Protein 3TXY (pdb70)

Foldseek 3Di:
DFFADDLQEEEEEEAQAPQFQCDDWDDDGSVQLLQLSLVLVVLCVVSVHAYEYEWEACPDPQPLADPDDDPDDDDRGDNPPRNGHHDVSNVDDPPHHYWYDHFQERPVPICPVVVSVVSVHQEYEYAYPALVTHRVNNLVVCLVVRHAYEYALSNHIYDDVVVSCCCQPPPNVVRHHYYHSVSHSVSNVD

CATH classification: 3.40.50.850

Secondary structure (DSSP, 8-state):
-PPP--SSEEEEEE--BHHHHTS--BSS-HHHHHHHHHHHHHHHHHTT--EEEEEE--TTTSTTS-----SSPPPPP---HHHHSBPGGG---TTSEEEEESSSSSSTTSSHHHHHHHTT--EEEEEEE-IIIIIHHHHHHHHHTT-EEEEEEEEEEBS-HHHHHHIIIIIHHHHSEEE-HHHHHHHHH-

Radius of gyration: 15.49 Å; Cα contacts (8 Å, |Δi|>4): 388; chains: 1; bounding box: 48×33×36 Å

InterPro domains:
  IPR000868 Isochorismatase-like domain [PF00857] (11-184)
  IPR036380 Isochorismatase-like superfamily [G3DSA:3.40.50.850] (1-195)
  IPR036380 Isochorismatase-like superfamily [SSF52499] (8-190)
  IPR050272 Isochorismatase-like hydrolase [PTHR43540] (9-190)

Nearest PDB structures (foldseek):
  3txy-assembly1_A-2  TM=1.005E+00  e=8.118E-41  Burkholderia thailandensis E264
  1j2r-assembly1_A  TM=9.674E-01  e=6.771E-21  Escherichia coli
  4l07-assembly1_A  TM=8.262E-01  e=1.621E-13  Pseudomonas putida S16
  6azn-assembly1_B  TM=8.254E-01  e=3.874E-14  Rhizobium johnstonii 3841
  4l08-assembly3_F  TM=8.440E-01  e=3.875E-13  Pseudomonas putida S16

Solvent-accessible surface area: 9342 Å² total; per-residue (Å²): 131,89,8,109,30,66,114,56,1,0,0,0,1,0,9,0,0,39,15,22,24,116,93,122,22,53,76,29,57,3,47,74,0,4,48,57,0,21,99,4,0,95,22,0,53,82,97,195,28,26,4,0,0,0,26,6,10,40,69,117,96,12,84,70,21,115,101,100,192,60,150,118,110,89,101,114,50,67,70,75,96,106,49,11,36,39,9,122,80,2,43,47,80,142,173,20,10,69,0,52,3,49,34,153,8,0,17,85,67,34,56,0,34,62,37,0,163,194,120,42,11,59,1,0,0,0,0,0,8,22,0,28,50,2,0,17,34,0,0,113,62,0,114,142,63,137,19,71,2,0,0,0,24,43,0,0,0,2,154,36,83,118,10,9,75,109,0,27,74,85,32,0,70,152,16,25,58,51,5,53,5,75,34,0,37,43,8,22,78,127

B-factor: mean 15.94, std 6.42, range [6.7, 42.41]

Structure (mmCIF, N/CA/C/O backbone):
data_3TXY
#
_entry.id   3TXY
#
_cell.length_a   61.790
_cell.length_b   61.790
_cell.length_c   181.770
_cell.angle_alpha   90.000
_cell.angle_beta   90.000
_cell.angle_gamma   120.000
#
_symmetry.space_group_name_H-M   'P 62 2 2'
#
loop_
_entity.id
_entity.type
_entity.pdbx_description
1 polymer 'Isochorismatase family protein family'
2 non-polymer 1,2-ETHANEDIOL
3 water water
#
loop_
_atom_site.group_PDB
_atom_site.id
_atom_site.type_symbol
_atom_site.label_atom_id
_atom_site.label_alt_id
_atom_site.label_comp_id
_atom_site.label_asym_id
_atom_site.label_entity_id
_atom_site.label_seq_id
_atom_site.pdbx_PDB_ins_code
_atom_site.Cartn_x
_atom_site.Cartn_y
_atom_site.Cartn_z
_atom_site.occupancy
_atom_site.B_iso_or_equiv
_atom_site.auth_seq_id
_atom_site.auth_comp_id
_atom_site.auth_asym_id
_atom_site.auth_atom_id
_atom_site.pdbx_PDB_model_num
ATOM 1 N N . SER A 1 6 ? 53.342 3.753 26.566 1.00 37.47 2 SER A N 1
ATOM 2 C CA . SER A 1 6 ? 54.271 3.216 25.532 1.00 35.51 2 SER A CA 1
ATOM 3 C C . SER A 1 6 ? 53.887 3.817 24.181 1.00 33.27 2 SER A C 1
ATOM 4 O O 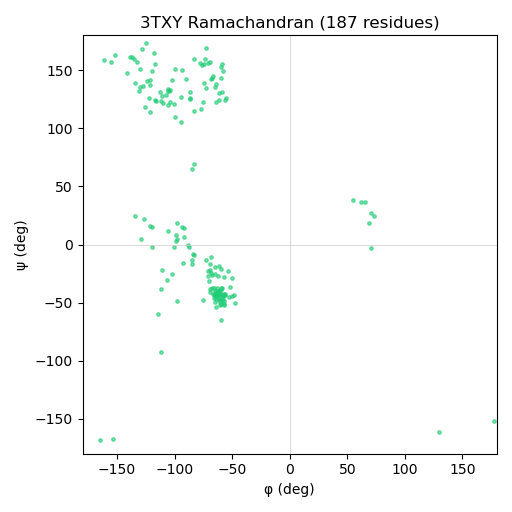. SER A 1 6 ? 52.692 3.945 23.860 1.00 36.60 2 SER A O 1
ATOM 6 N N . ILE A 1 7 ? 54.886 4.204 23.387 1.00 36.02 3 ILE A N 1
ATOM 7 C CA . ILE A 1 7 ? 54.583 4.909 22.141 1.00 31.32 3 ILE A CA 1
ATOM 8 C C . ILE A 1 7 ? 54.038 3.904 21.117 1.00 27.47 3 ILE A C 1
ATOM 9 O O . ILE A 1 7 ? 54.487 2.761 21.039 1.00 25.87 3 ILE A O 1
ATOM 14 N N . PRO A 1 8 ? 53.016 4.319 20.365 1.00 23.78 4 PRO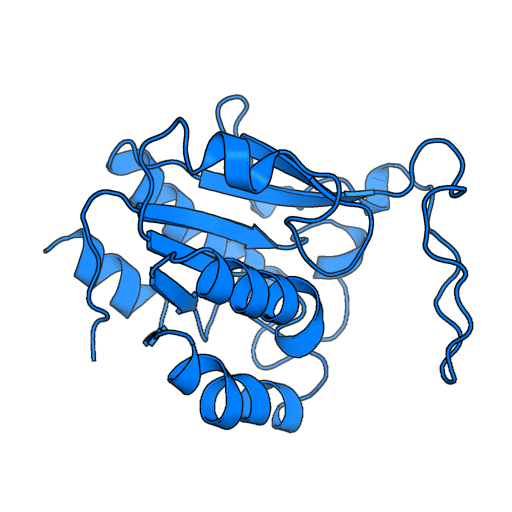 A N 1
ATOM 15 C CA . PRO A 1 8 ? 52.422 3.428 19.379 1.00 21.80 4 PRO A CA 1
ATOM 16 C C . PRO A 1 8 ? 53.363 3.175 18.217 1.00 20.59 4 PRO A C 1
ATOM 17 O O . PRO A 1 8 ? 54.271 3.972 17.958 1.00 20.62 4 PRO A O 1
ATOM 21 N N . THR A 1 9 ? 53.154 2.063 17.532 1.00 19.12 5 THR A N 1
ATOM 22 C CA . THR A 1 9 ? 53.869 1.782 16.307 1.00 19.31 5 THR A CA 1
ATOM 23 C C . THR A 1 9 ? 53.120 2.412 15.144 1.00 18.17 5 THR A C 1
ATOM 24 O O . THR A 1 9 ? 51.915 2.149 14.965 1.00 16.89 5 THR A O 1
ATOM 28 N N . LEU A 1 10 ? 53.829 3.235 14.364 1.00 17.82 6 LEU A N 1
ATOM 29 C CA . LEU A 1 10 ? 53.233 3.909 13.219 1.00 17.1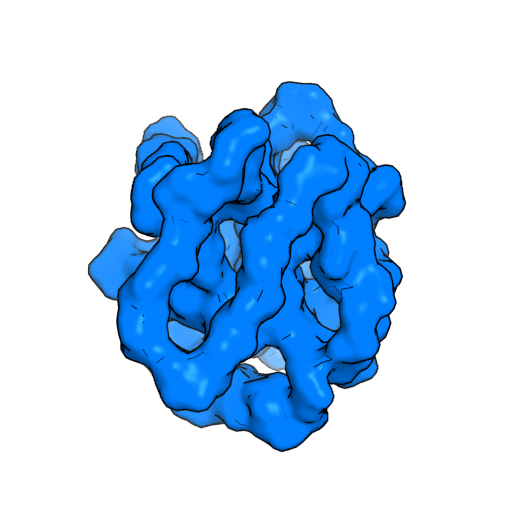3 6 LEU A CA 1
ATOM 30 C C . LEU A 1 10 ? 54.084 3.753 11.973 1.00 16.91 6 LEU A C 1
ATOM 31 O O . LEU A 1 10 ? 55.293 4.029 12.005 1.00 16.98 6 LEU A O 1
ATOM 36 N N . ASN A 1 11 ? 53.447 3.374 10.864 1.00 15.91 7 ASN A N 1
ATOM 37 C CA . ASN A 1 11 ? 54.072 3.488 9.544 1.00 16.28 7 ASN A CA 1
ATOM 38 C C . ASN A 1 11 ? 54.168 4.957 9.124 1.00 16.07 7 ASN A C 1
ATOM 39 O O . ASN A 1 11 ? 53.390 5.781 9.617 1.00 16.09 7 ASN A O 1
ATOM 44 N N . PRO A 1 12 ? 55.115 5.303 8.219 1.00 16.30 8 PRO A N 1
ATOM 45 C CA . PRO A 1 12 ? 55.229 6.694 7.751 1.00 16.22 8 PRO A CA 1
ATOM 46 C C . PRO A 1 12 ? 53.993 7.220 7.022 1.00 15.35 8 PRO A C 1
ATOM 47 O O . PRO A 1 12 ? 53.760 8.427 6.968 1.00 15.32 8 PRO A O 1
ATOM 51 N N . THR A 1 13 ? 53.263 6.288 6.423 1.00 14.93 9 THR A N 1
ATOM 52 C CA . THR A 1 13 ? 52.065 6.538 5.635 1.00 14.21 9 THR A CA 1
ATOM 53 C C . THR A 1 13 ? 50.860 6.674 6.567 1.00 13.32 9 THR A C 1
ATOM 54 O O . THR A 1 13 ? 49.983 5.798 6.622 1.00 12.55 9 THR A O 1
ATOM 58 N N . VAL A 1 14 ? 50.853 7.770 7.320 1.00 12.79 10 VAL A N 1
ATOM 59 C CA . VAL A 1 14 ? 49.873 8.001 8.369 1.00 12.39 10 VAL A CA 1
ATOM 60 C C . VAL A 1 14 ? 49.128 9.326 8.168 1.00 11.91 10 VAL A C 1
ATOM 61 O O . VAL A 1 14 ? 49.716 10.315 7.772 1.00 12.49 10 VAL A O 1
ATOM 65 N N . ALA A 1 15 ? 47.830 9.301 8.452 1.00 11.47 11 ALA A N 1
ATOM 66 C CA . ALA A 1 15 ? 46.954 10.463 8.439 1.00 11.20 11 ALA A CA 1
ATOM 67 C C . ALA A 1 15 ? 46.314 10.718 9.804 1.00 10.93 11 ALA A C 1
ATOM 68 O O . ALA A 1 15 ? 46.070 9.785 10.586 1.00 10.80 11 ALA A O 1
ATOM 70 N N . LEU A 1 16 ? 46.061 11.999 10.076 1.00 10.80 12 LEU A N 1
ATOM 71 C CA . LEU A 1 16 ? 45.293 12.453 11.240 1.00 10.61 12 LEU A CA 1
ATOM 72 C C . LEU A 1 16 ? 43.841 12.616 10.793 1.00 10.12 12 LEU A C 1
ATOM 73 O O . LEU A 1 16 ? 43.574 13.286 9.805 1.00 10.30 12 LEU A O 1
ATOM 78 N N . VAL A 1 17 ? 42.913 11.980 11.508 1.00 9.63 13 VAL A N 1
ATOM 79 C CA . VAL A 1 17 ? 41.485 12.057 11.197 1.00 9.25 13 VAL A CA 1
ATOM 80 C C . VAL A 1 17 ? 40.754 12.515 12.459 1.00 9.07 13 VAL A C 1
ATOM 81 O O . VAL A 1 17 ? 40.810 11.840 13.482 1.00 8.84 13 VAL A O 1
ATOM 85 N N . ALA A 1 18 ? 40.102 13.671 12.383 1.00 9.13 14 ALA A N 1
ATOM 86 C CA . ALA A 1 18 ? 39.501 14.324 13.544 1.00 9.22 14 ALA A CA 1
ATOM 87 C C . ALA A 1 18 ? 37.995 14.385 13.366 1.00 9.22 14 ALA A C 1
ATOM 88 O O . ALA A 1 18 ? 37.512 14.936 12.365 1.00 9.49 14 ALA A O 1
ATOM 90 N N . ILE A 1 19 ? 37.247 13.833 14.325 1.00 9.38 15 ILE A N 1
ATOM 91 C CA . ILE A 1 19 ? 35.795 13.653 14.163 1.00 9.28 15 ILE A CA 1
ATOM 92 C C . ILE A 1 19 ? 34.971 14.718 14.876 1.00 9.51 15 ILE A C 1
ATOM 93 O O . ILE A 1 19 ? 35.059 14.856 16.090 1.00 9.49 15 ILE A O 1
ATOM 98 N N . ASP A 1 20 ? 34.159 15.444 14.096 1.00 9.87 16 ASP A N 1
ATOM 99 C CA . ASP A 1 20 ? 33.036 16.278 14.570 1.00 10.20 16 ASP A CA 1
ATOM 100 C C . ASP A 1 20 ? 33.468 17.424 15.498 1.00 10.56 16 ASP A C 1
ATOM 101 O O . ASP A 1 20 ? 32.736 17.798 16.412 1.00 11.00 16 ASP A O 1
ATOM 106 N N . LEU A 1 21 ? 34.623 18.013 15.220 1.00 10.56 17 LEU A N 1
ATOM 107 C CA . LEU A 1 21 ? 35.082 19.165 16.003 1.00 11.05 17 LEU A CA 1
ATOM 108 C C . LEU A 1 21 ? 34.465 20.443 15.424 1.00 11.28 17 LEU A C 1
ATOM 109 O O . LEU A 1 21 ? 35.148 21.351 14.904 1.00 11.58 17 LEU A O 1
ATOM 114 N N . GLN A 1 22 ? 33.140 20.468 15.544 1.00 11.40 18 GLN A N 1
ATOM 115 C CA . GLN A 1 22 ? 32.279 21.499 15.006 1.00 11.89 18 GLN A CA 1
ATOM 116 C C . GLN A 1 22 ? 31.550 22.228 16.132 1.00 12.61 18 GLN A C 1
ATOM 117 O O . GLN A 1 22 ? 31.349 21.677 17.227 1.00 12.59 18 GLN A O 1
ATOM 123 N N . ASN A 1 23 ? 31.149 23.469 15.863 1.00 13.80 19 ASN A N 1
ATOM 124 C CA . ASN A 1 23 ? 30.588 24.332 16.894 1.00 14.62 19 ASN A CA 1
ATOM 125 C C . ASN A 1 23 ? 29.492 23.664 17.734 1.00 15.14 19 ASN A C 1
ATOM 126 O O . ASN A 1 23 ? 29.458 23.799 18.961 1.00 16.15 19 ASN A O 1
ATOM 131 N N . GLY A 1 24 ? 28.591 22.940 17.078 1.00 15.07 20 GLY A N 1
ATOM 132 C CA . GLY A 1 24 ? 27.451 22.356 17.768 1.00 15.17 20 GLY A CA 1
ATOM 133 C C . GLY A 1 24 ? 27.767 21.161 18.663 1.00 14.75 20 GLY A C 1
ATOM 134 O O . GLY A 1 24 ? 26.935 20.738 19.450 1.00 15.36 20 GLY A O 1
ATOM 135 N N . ILE A 1 25 ? 28.958 20.600 18.517 1.00 14.46 21 ILE A N 1
ATOM 136 C CA . ILE A 1 25 ? 29.347 19.402 19.249 1.00 14.37 21 ILE A CA 1
ATOM 137 C C . ILE A 1 25 ? 30.446 19.716 20.277 1.00 14.48 21 ILE A C 1
ATOM 138 O O . ILE A 1 25 ? 30.406 19.202 21.393 1.00 14.45 21 ILE A O 1
ATOM 143 N N . VAL A 1 26 ? 31.385 20.593 19.939 1.00 14.90 22 VAL A N 1
ATOM 144 C CA . VAL A 1 26 ? 32.441 20.930 20.902 1.00 15.43 22 VAL A CA 1
ATOM 145 C C . VAL A 1 26 ? 31.910 21.638 22.161 1.00 16.32 22 VAL A C 1
ATOM 146 O O . VAL A 1 26 ? 32.595 21.663 23.180 1.00 17.10 22 VAL A O 1
ATOM 150 N N . VAL A 1 27 ? 30.710 22.218 22.102 1.00 16.87 23 VAL A N 1
ATOM 151 C CA . VAL A 1 27 ? 30.146 22.940 23.258 1.00 17.24 23 VAL A CA 1
ATOM 152 C C . VAL A 1 27 ? 29.376 22.019 24.210 1.00 16.73 23 VAL A C 1
ATOM 153 O O . VAL A 1 27 ? 28.901 22.456 25.266 1.00 16.56 23 VAL A O 1
ATOM 157 N N . LEU A 1 28 ? 29.278 20.743 23.848 1.00 15.20 24 LEU A N 1
ATOM 158 C CA . LEU A 1 28 ? 28.533 19.777 24.634 1.00 14.98 24 LEU A CA 1
ATOM 159 C C . LEU A 1 28 ? 29.323 19.365 25.890 1.00 14.86 24 LEU A C 1
ATOM 160 O O . LEU A 1 28 ? 30.559 19.436 25.911 1.00 14.86 24 LEU A O 1
ATOM 165 N N . PRO A 1 29 ? 28.614 18.918 26.942 1.00 14.82 25 PRO A N 1
ATOM 166 C CA . PRO A 1 29 ? 29.335 18.469 28.129 1.00 14.82 25 PRO A CA 1
ATOM 167 C C . PRO A 1 29 ? 30.015 17.138 27.854 1.00 14.06 25 PRO A C 1
ATOM 168 O O . PRO A 1 29 ? 29.421 16.274 27.217 1.00 13.43 25 PRO A O 1
ATOM 172 N N . MET A 1 30 ? 31.284 17.009 28.252 1.00 13.77 26 MET A N 1
ATOM 173 C CA . MET A 1 30 ? 32.029 15.787 27.961 1.00 13.11 26 MET A CA 1
ATOM 174 C C . MET A 1 30 ? 33.248 15.607 28.841 1.00 13.12 26 MET A C 1
ATOM 175 O O . MET A 1 30 ? 33.776 16.572 29.429 1.00 14.04 26 MET A O 1
ATOM 180 N N . VAL A 1 31 ? 33.695 14.361 28.944 1.00 12.64 27 VAL A N 1
ATOM 181 C CA . VAL A 1 31 ? 34.807 14.014 29.803 1.00 12.82 27 VAL A CA 1
ATOM 182 C C . VAL A 1 31 ? 35.692 13.005 29.069 1.00 12.50 27 VAL A C 1
ATOM 183 O O . VAL A 1 31 ? 35.226 12.341 28.133 1.00 12.29 27 VAL A O 1
ATOM 187 N N . PRO A 1 32 ? 36.954 12.843 29.512 1.00 12.86 28 PRO A N 1
ATOM 188 C CA . PRO A 1 32 ? 37.660 13.419 30.655 1.00 13.55 28 PRO A CA 1
ATOM 189 C C . PRO A 1 32 ? 38.344 14.761 30.364 1.00 13.81 28 PRO A C 1
ATOM 190 O O . PRO A 1 32 ? 38.988 15.332 31.246 1.00 14.54 28 PRO A O 1
ATOM 194 N N . GLN A 1 33 ? 38.225 15.244 29.137 1.00 13.41 29 GLN A N 1
ATOM 195 C CA . GLN A 1 33 ? 38.621 16.598 28.825 1.00 13.86 29 GLN A CA 1
ATOM 196 C C . GLN A 1 33 ? 37.536 17.292 28.003 1.00 13.90 29 GLN A C 1
ATOM 197 O O . GLN A 1 33 ? 36.723 16.635 27.348 1.00 13.20 29 GLN A O 1
ATOM 203 N N . SER A 1 34 ? 37.537 18.624 28.042 1.00 14.39 30 SER A N 1
ATOM 204 C CA . SER A 1 34 ? 36.458 19.401 27.439 1.00 14.61 30 SER A CA 1
ATOM 205 C C . SER A 1 34 ? 36.557 19.369 25.911 1.00 14.19 30 SER A C 1
ATOM 206 O O . SER A 1 34 ? 37.559 18.902 25.352 1.00 13.68 30 SER A O 1
ATOM 209 N N . GLY A 1 35 ? 35.502 19.851 25.250 1.00 14.14 31 GLY A N 1
ATOM 210 C CA . GLY A 1 35 ? 35.530 20.004 23.803 1.00 14.06 31 GLY A CA 1
ATOM 211 C C . GLY A 1 35 ? 36.696 20.884 23.363 1.00 14.38 31 GLY A C 1
ATOM 212 O O . GLY A 1 35 ? 37.403 20.576 22.389 1.00 13.74 31 GLY A O 1
ATOM 213 N N . GLY A 1 36 ? 36.890 21.977 24.094 1.00 15.19 32 GLY A N 1
ATOM 214 C CA . GLY A 1 36 ? 38.000 22.910 23.853 1.00 15.65 32 GLY A CA 1
ATOM 215 C C . GLY A 1 36 ? 39.365 22.249 23.925 1.00 16.06 32 GLY A C 1
ATOM 216 O O . GLY A 1 36 ? 40.231 22.498 23.085 1.00 16.20 32 GLY A O 1
ATOM 217 N N . ASP A 1 37 ? 39.561 21.383 24.912 1.00 16.13 33 ASP A N 1
ATOM 218 C CA . ASP A 1 37 ? 40.822 20.645 25.031 1.00 16.38 33 ASP A CA 1
ATOM 219 C C . ASP A 1 37 ? 41.005 19.662 23.889 1.00 15.07 33 ASP A C 1
ATOM 220 O O . ASP A 1 37 ? 42.127 19.464 23.413 1.00 14.97 33 ASP A O 1
ATOM 225 N N . VAL A 1 38 ? 39.917 19.027 23.456 1.00 13.97 34 VAL A N 1
ATOM 226 C CA . VAL A 1 38 ? 40.006 18.093 22.335 1.00 13.27 34 VAL A CA 1
ATOM 227 C C . VAL A 1 38 ? 40.398 18.852 21.075 1.00 13.15 34 VAL A C 1
ATOM 228 O O . VAL A 1 38 ? 41.246 18.406 20.314 1.00 13.14 34 VAL A O 1
ATOM 232 N N . VAL A 1 39 ? 39.781 20.011 20.873 1.00 13.14 35 VAL A N 1
ATOM 233 C CA . VAL A 1 39 ? 40.127 20.895 19.760 1.00 13.34 35 VAL A CA 1
ATOM 234 C C . VAL A 1 39 ? 41.599 21.305 19.833 1.00 13.58 35 VAL A C 1
ATOM 235 O O . VAL A 1 39 ? 42.325 21.193 18.852 1.00 13.14 35 VAL A O 1
ATOM 239 N N . ALA A 1 40 ? 42.051 21.737 21.007 1.00 14.28 36 ALA A N 1
ATOM 240 C CA . ALA A 1 40 ? 43.439 22.221 21.158 1.00 14.95 36 ALA A CA 1
ATOM 241 C C . ALA A 1 40 ? 44.444 21.120 20.866 1.00 15.20 36 ALA A C 1
ATOM 242 O O . ALA A 1 40 ? 45.423 21.321 20.151 1.00 15.26 36 ALA A O 1
ATOM 244 N N . LYS A 1 41 ? 44.189 19.944 21.432 1.00 15.35 37 LYS A N 1
ATOM 245 C CA . LYS A 1 41 ? 45.093 18.806 21.265 1.00 15.78 37 LYS A CA 1
ATOM 246 C C . LYS A 1 41 ? 45.180 18.400 19.812 1.00 14.97 37 LYS A C 1
ATOM 247 O O . LYS A 1 41 ? 46.251 18.050 19.297 1.00 14.78 37 LYS A O 1
ATOM 253 N N . THR A 1 42 ? 44.031 18.430 19.144 1.00 14.05 38 THR A N 1
ATOM 254 C CA . THR A 1 42 ? 43.950 18.038 17.744 1.00 13.57 38 THR A CA 1
ATOM 255 C C . THR A 1 42 ? 44.744 19.017 16.869 1.00 13.83 38 THR A C 1
ATOM 256 O O . THR A 1 42 ? 45.484 18.597 15.976 1.00 13.54 38 THR A O 1
ATOM 260 N N . ALA A 1 43 ? 44.600 20.310 17.140 1.00 14.11 39 ALA A N 1
ATOM 261 C CA . ALA A 1 43 ? 45.363 21.320 16.414 1.00 14.64 39 ALA A CA 1
ATOM 262 C C . ALA A 1 43 ? 46.877 21.102 16.569 1.00 15.14 39 ALA A C 1
ATOM 263 O O . ALA A 1 43 ? 47.614 21.169 15.589 1.00 15.20 39 ALA A O 1
ATOM 265 N N . GLU A 1 44 ? 47.321 20.802 17.785 1.00 15.42 40 GLU A N 1
ATOM 266 C CA . GLU A 1 44 ? 48.738 20.540 18.056 1.00 16.39 40 GLU A CA 1
ATOM 267 C C . GLU A 1 44 ? 49.233 19.361 17.252 1.00 15.63 40 GLU A C 1
ATOM 268 O O . GLU A 1 44 ? 50.311 19.398 16.668 1.00 15.46 40 GLU A O 1
ATOM 274 N N . LEU A 1 45 ? 48.458 18.285 17.240 1.00 14.91 41 LEU A N 1
ATOM 275 C CA . LEU A 1 45 ? 48.826 17.144 16.413 1.00 14.72 41 LEU A CA 1
ATOM 276 C C . LEU A 1 45 ? 48.832 17.484 14.913 1.00 14.42 41 LEU A C 1
ATOM 277 O O . LEU A 1 45 ? 49.715 17.050 14.173 1.00 14.79 41 LEU A O 1
ATOM 282 N N . ALA A 1 46 ? 47.826 18.235 14.476 1.00 14.10 42 ALA A N 1
ATOM 283 C CA . ALA A 1 46 ? 47.698 18.661 13.086 1.00 14.02 42 ALA A CA 1
ATOM 284 C C . ALA A 1 46 ? 48.963 19.401 12.662 1.00 14.38 42 ALA A C 1
ATOM 285 O O . ALA A 1 46 ? 49.497 19.181 11.573 1.00 14.38 42 ALA A O 1
ATOM 287 N N . ASN A 1 47 ? 49.466 20.254 13.540 1.00 14.84 43 ASN A N 1
ATOM 288 C CA . ASN A 1 47 ? 50.724 20.972 13.242 1.00 15.48 43 ASN A CA 1
ATOM 289 C C . ASN A 1 47 ? 51.886 19.994 13.007 1.00 15.69 43 ASN A C 1
ATOM 290 O O . ASN A 1 47 ? 52.656 20.149 12.064 1.00 16.14 43 ASN A O 1
ATOM 295 N N . ALA A 1 48 ? 51.961 18.965 13.848 1.00 15.35 44 ALA A N 1
ATOM 296 C CA . ALA A 1 48 ? 52.994 17.930 13.726 1.00 15.71 44 ALA A CA 1
ATOM 297 C C . ALA A 1 48 ? 52.862 17.124 12.424 1.00 15.59 44 ALA A C 1
ATOM 298 O O . ALA A 1 48 ? 53.875 16.808 11.777 1.00 15.81 44 ALA A O 1
ATOM 300 N N . PHE A 1 49 ? 51.623 16.809 12.037 1.00 15.12 45 PHE A N 1
ATOM 301 C CA . PHE A 1 49 ? 51.351 16.158 10.756 1.00 15.22 45 PHE A CA 1
ATOM 302 C C . PHE A 1 49 ? 51.705 17.031 9.548 1.00 15.81 45 PHE A C 1
ATOM 303 O O . PHE A 1 49 ? 52.447 16.589 8.661 1.00 16.29 45 PHE A O 1
ATOM 311 N N . ARG A 1 50 ? 51.240 18.277 9.542 1.00 15.76 46 ARG A N 1
ATOM 312 C CA . ARG A 1 50 ? 51.483 19.169 8.406 1.00 16.44 46 ARG A CA 1
ATOM 313 C C . ARG A 1 50 ? 52.974 19.425 8.198 1.00 17.45 46 ARG A C 1
ATOM 314 O O . ARG A 1 50 ? 53.456 19.425 7.051 1.00 17.88 46 ARG A O 1
ATOM 322 N N . ALA A 1 51 ? 53.693 19.605 9.308 1.00 18.23 47 ALA A N 1
ATOM 323 C CA . ALA A 1 51 ? 55.165 19.704 9.318 1.00 19.23 47 ALA A CA 1
ATOM 324 C C . ALA A 1 51 ? 55.860 18.581 8.552 1.00 19.86 47 ALA A C 1
ATOM 325 O O . ALA A 1 51 ? 56.968 18.774 8.034 1.00 19.93 47 ALA A O 1
ATOM 327 N N . ARG A 1 52 ? 55.226 17.416 8.498 1.00 19.85 48 ARG A N 1
ATOM 328 C CA . ARG A 1 52 ? 55.795 16.227 7.852 1.00 20.79 48 ARG A CA 1
ATOM 329 C C . ARG A 1 52 ? 55.146 15.921 6.505 1.00 20.59 48 ARG A C 1
ATOM 330 O O . ARG A 1 52 ? 55.384 14.856 5.923 1.00 20.23 48 ARG A O 1
ATOM 338 N N . LYS A 1 53 ? 54.354 16.873 6.009 1.00 20.51 49 LYS A N 1
ATOM 339 C CA . LYS A 1 53 ? 53.583 16.716 4.778 1.00 20.80 49 LYS A CA 1
ATOM 340 C C . LYS A 1 53 ? 52.682 15.480 4.829 1.00 19.26 49 LYS A C 1
ATOM 341 O O . LYS A 1 53 ? 52.495 14.786 3.819 1.00 19.24 49 LYS A O 1
ATOM 347 N N . LEU A 1 54 ? 52.106 15.238 6.009 1.00 18.15 50 LEU A N 1
ATOM 348 C CA . LEU A 1 54 ? 51.173 14.137 6.210 1.00 16.83 50 LEU A CA 1
ATOM 349 C C . LEU A 1 54 ? 49.770 14.708 6.227 1.00 15.93 50 LEU A C 1
ATOM 350 O O . LEU A 1 54 ? 49.568 15.781 6.781 1.00 16.01 50 LEU A O 1
ATOM 355 N N . PRO A 1 55 ? 48.802 13.993 5.627 1.00 14.65 51 PRO A N 1
ATOM 356 C CA . PRO A 1 55 ? 47.459 14.558 5.503 1.00 14.15 51 PRO A CA 1
ATOM 357 C C . PRO A 1 55 ? 46.728 14.716 6.824 1.00 13.66 51 PRO A C 1
ATOM 358 O O . PRO A 1 55 ? 46.836 13.855 7.713 1.00 12.96 51 PRO A O 1
ATOM 362 N N . VAL A 1 56 ? 45.970 15.811 6.918 1.00 13.21 52 VAL A N 1
ATOM 363 C CA . VAL A 1 56 ? 45.076 16.079 8.038 1.00 13.06 52 VAL A CA 1
ATOM 364 C C . VAL A 1 56 ? 43.641 16.133 7.508 1.00 12.69 52 VAL A C 1
ATOM 365 O O . VAL A 1 56 ? 43.338 16.888 6.588 1.00 12.56 52 VAL A O 1
ATOM 369 N N . ILE A 1 57 ? 42.784 15.303 8.094 1.00 12.19 53 ILE A N 1
ATOM 370 C CA . ILE A 1 57 ? 41.454 15.097 7.581 1.00 11.99 53 ILE A CA 1
ATOM 371 C C . ILE A 1 57 ? 40.477 15.460 8.661 1.00 11.67 53 ILE A C 1
ATOM 372 O O . ILE A 1 57 ? 40.452 14.831 9.723 1.00 11.20 53 ILE A O 1
ATOM 377 N N . PHE A 1 58 ? 39.724 16.524 8.404 1.00 11.70 54 PHE A N 1
ATOM 378 C CA . PHE A 1 58 ? 38.741 17.004 9.342 1.00 11.46 54 PHE A CA 1
ATOM 379 C C . PHE A 1 58 ? 37.350 16.622 8.902 1.00 11.26 54 PHE A C 1
ATOM 380 O O . PHE A 1 58 ? 36.902 16.993 7.801 1.00 11.08 54 PHE A O 1
ATOM 388 N N . VAL A 1 59 ? 36.663 15.912 9.797 1.00 10.89 55 VAL A N 1
ATOM 389 C CA . VAL A 1 59 ? 35.343 15.378 9.534 1.00 10.68 55 VAL A CA 1
ATOM 390 C C . VAL A 1 59 ? 34.286 16.193 10.292 1.00 10.91 55 VAL A C 1
ATOM 391 O O . VAL A 1 59 ? 34.426 16.461 11.486 1.00 11.26 55 VAL A O 1
ATOM 395 N N . HIS A 1 60 ? 33.208 16.549 9.619 1.00 11.17 56 HIS A N 1
ATOM 396 C CA . HIS A 1 60 ? 32.083 17.166 10.298 1.00 11.41 56 HIS A CA 1
ATOM 397 C C . HIS A 1 60 ? 30.816 16.543 9.806 1.00 11.49 56 HIS A C 1
ATOM 398 O O . HIS A 1 60 ? 30.794 15.922 8.747 1.00 11.20 56 HIS A O 1
ATOM 405 N N . THR A 1 61 ? 29.773 16.687 10.612 1.00 11.47 57 THR A N 1
ATOM 406 C CA . THR A 1 61 ? 28.448 16.170 10.325 1.00 11.66 57 THR A CA 1
ATOM 407 C C . THR A 1 61 ? 27.551 17.312 9.890 1.00 12.11 57 THR A C 1
ATOM 408 O O . THR A 1 61 ? 27.502 18.372 10.527 1.00 12.28 57 THR A O 1
ATOM 412 N N . SER A 1 62 ? 26.826 17.090 8.807 1.00 12.44 58 SER A N 1
ATOM 413 C CA . SER A 1 62 ? 25.864 18.050 8.324 1.00 13.05 58 SER A CA 1
ATOM 414 C C . SER A 1 62 ? 24.628 17.326 7.812 1.00 13.24 58 SER A C 1
ATOM 415 O O . SER A 1 62 ? 24.735 16.250 7.276 1.00 12.81 58 SER A O 1
ATOM 418 N N . TYR A 1 63 ? 23.475 17.963 7.969 1.00 14.14 59 TYR A N 1
ATOM 419 C CA . TYR A 1 63 ? 22.230 17.486 7.384 1.00 14.80 59 TYR A CA 1
ATOM 420 C C . TYR A 1 63 ? 21.622 18.510 6.412 1.00 15.88 59 TYR A C 1
ATOM 421 O O . TYR A 1 63 ? 20.448 18.392 6.026 1.00 16.02 59 TYR A O 1
ATOM 430 N N . GLN A 1 64 ? 22.438 19.488 6.011 1.00 16.66 60 GLN A N 1
ATOM 431 C CA . GLN A 1 64 ? 22.074 20.476 4.990 1.00 18.11 60 GLN A CA 1
ATOM 432 C C . GLN A 1 64 ? 21.701 19.772 3.686 1.00 18.76 60 GLN A C 1
ATOM 433 O O . GLN A 1 64 ? 22.217 18.700 3.397 1.00 18.08 60 GLN A O 1
ATOM 439 N N . PRO A 1 65 ? 20.792 20.357 2.890 1.00 20.06 61 PRO A N 1
ATOM 440 C CA . PRO A 1 65 ? 20.116 21.633 3.058 1.00 21.29 61 PRO A CA 1
ATOM 441 C C . PRO A 1 65 ? 18.775 21.529 3.775 1.00 21.72 61 PRO A C 1
ATOM 442 O O . PRO A 1 65 ? 18.281 22.545 4.257 1.00 23.13 61 PRO A O 1
ATOM 446 N N . ASP A 1 66 ? 18.217 20.321 3.867 1.00 21.56 62 ASP A N 1
ATOM 447 C CA . ASP A 1 66 ? 16.821 20.132 4.262 1.00 22.36 62 ASP A CA 1
ATOM 448 C C . ASP A 1 66 ? 16.576 19.123 5.400 1.00 20.58 62 ASP A C 1
ATOM 449 O O . ASP A 1 66 ? 15.429 18.841 5.728 1.00 20.43 62 ASP A O 1
ATOM 454 N N . GLY A 1 67 ? 17.632 18.577 6.003 1.00 18.62 63 GLY A N 1
ATOM 455 C CA . GLY A 1 67 ? 17.460 17.542 7.021 1.00 17.58 63 GLY A CA 1
ATOM 456 C C . GLY A 1 67 ? 16.976 16.165 6.567 1.00 16.63 63 GLY A C 1
ATOM 457 O O . GLY A 1 67 ? 16.904 15.253 7.386 1.00 15.79 63 GLY A O 1
ATOM 458 N N . ALA A 1 68 ? 16.674 15.982 5.281 1.00 16.26 64 ALA A N 1
ATOM 459 C CA . ALA A 1 68 ? 16.086 14.712 4.813 1.00 16.08 64 ALA A CA 1
ATOM 460 C C . ALA A 1 68 ? 17.087 13.570 4.893 1.00 15.31 64 ALA A C 1
ATOM 461 O O . ALA A 1 68 ? 16.711 12.383 4.959 1.00 15.15 64 ALA A O 1
ATOM 463 N N . VAL A 1 69 ? 18.375 13.913 4.905 1.00 14.58 65 VAL A N 1
ATOM 464 C CA . VAL A 1 69 ? 19.411 12.896 4.949 1.00 13.82 65 VAL A CA 1
ATOM 465 C C . VAL A 1 69 ? 19.735 12.379 6.356 1.00 13.18 65 VAL A C 1
ATOM 466 O O . VAL A 1 69 ? 20.484 11.412 6.481 1.00 13.47 65 VAL A O 1
ATOM 470 N N . ALA A 1 70 ? 19.184 13.000 7.401 1.00 13.07 66 ALA A N 1
ATOM 471 C CA . ALA A 1 70 ? 19.295 12.497 8.772 1.00 12.78 66 ALA A CA 1
ATOM 472 C C . ALA A 1 70 ? 18.586 11.166 8.872 1.00 12.55 66 ALA A C 1
ATOM 473 O O . ALA A 1 70 ? 17.476 11.021 8.341 1.00 13.38 66 ALA A O 1
ATOM 475 N N . LEU A 1 71 ? 19.179 10.205 9.577 1.00 12.34 67 LEU A N 1
ATOM 476 C CA . LEU A 1 71 ? 18.518 8.895 9.745 1.00 12.12 67 LEU A CA 1
ATOM 477 C C . LEU A 1 71 ? 17.245 9.065 10.547 1.00 12.83 67 LEU A C 1
ATOM 478 O O . LEU A 1 71 ? 17.205 9.850 11.530 1.00 13.49 67 LEU A O 1
ATOM 483 N N . LYS A 1 72 ? 16.183 8.402 10.079 1.00 13.11 68 LYS A N 1
ATOM 484 C CA . LYS A 1 72 ? 14.875 8.428 10.732 1.00 13.76 68 LYS A CA 1
ATOM 485 C C . LYS A 1 72 ? 14.428 7.004 11.125 1.00 14.01 68 LYS A C 1
ATOM 486 O O . LYS A 1 72 ? 13.264 6.776 11.482 1.00 14.53 68 LYS A O 1
ATOM 488 N N . VAL A 1 73 ? 15.374 6.067 11.122 1.00 13.88 69 VAL A N 1
ATOM 489 C CA . VAL A 1 73 ? 15.119 4.713 11.587 1.00 13.95 69 VAL A CA 1
ATOM 490 C C . VAL A 1 73 ? 14.647 4.722 13.047 1.00 14.40 69 VAL A C 1
ATOM 491 O O . VAL A 1 73 ? 14.961 5.638 13.828 1.00 14.02 69 VAL A O 1
ATOM 495 N N . LYS A 1 74 ? 13.920 3.670 13.401 1.00 14.86 70 LYS A N 1
ATOM 496 C CA . LYS A 1 74 ? 13.292 3.550 14.712 1.00 15.36 70 LYS A CA 1
ATOM 497 C C . LYS A 1 74 ? 14.346 3.208 15.775 1.00 14.87 70 LYS A C 1
ATOM 498 O O . LYS A 1 74 ? 15.089 2.233 15.648 1.00 14.36 70 LYS A O 1
ATOM 504 N N . THR A 1 75 ? 14.439 4.067 16.790 1.00 14.91 71 THR A N 1
ATOM 505 C CA . THR A 1 75 ? 15.359 3.878 17.905 1.00 14.62 71 THR A CA 1
ATOM 506 C C . THR A 1 75 ? 14.598 4.051 19.223 1.00 15.63 71 THR A C 1
ATOM 507 O O . THR A 1 75 ? 13.598 4.769 19.281 1.00 16.27 71 THR A O 1
ATOM 511 N N . ASP A 1 76 ? 15.058 3.373 20.271 1.00 16.12 72 ASP A N 1
ATOM 512 C CA . ASP A 1 76 ? 14.448 3.482 21.597 1.00 17.06 72 ASP A CA 1
ATOM 513 C C . ASP A 1 76 ? 14.613 4.876 22.179 1.00 18.03 72 ASP A C 1
ATOM 514 O O . ASP A 1 76 ? 13.714 5.367 22.854 1.00 18.30 72 ASP A O 1
ATOM 519 N N . VAL A 1 77 ? 15.762 5.489 21.935 1.00 24.10 73 VAL A N 1
ATOM 520 C CA . VAL A 1 77 ? 16.027 6.850 22.376 1.00 25.93 73 VAL A CA 1
ATOM 521 C C . VAL A 1 77 ? 15.803 7.771 21.194 1.00 27.67 73 VAL A C 1
ATOM 522 O O . VAL A 1 77 ? 16.611 7.764 20.267 1.00 28.05 73 VAL A O 1
ATOM 526 N N . PRO A 1 78 ? 14.732 8.586 21.233 1.00 31.42 74 PRO A N 1
ATOM 527 C CA . PRO A 1 78 ? 14.505 9.489 20.101 1.00 32.74 74 PRO A CA 1
ATOM 528 C C . PRO A 1 78 ? 15.702 10.414 19.896 1.00 33.20 74 PRO A C 1
ATOM 529 O O . PRO A 1 78 ? 16.192 10.993 20.866 1.00 33.52 74 PRO A O 1
ATOM 533 N N . PRO A 1 79 ? 16.201 10.525 18.650 1.00 34.10 75 PRO A N 1
ATOM 534 C CA . PRO A 1 79 ? 17.289 11.475 18.404 1.00 33.75 75 PRO A CA 1
ATOM 535 C C . PRO A 1 79 ? 16.805 12.933 18.409 1.00 34.04 75 PRO A C 1
ATOM 536 O O . PRO A 1 79 ? 15.609 13.198 18.221 1.00 33.91 75 PRO A O 1
ATOM 540 N N . SER A 1 80 ? 17.738 13.860 18.623 1.00 33.87 76 SER A N 1
ATOM 541 C CA . SER A 1 80 ? 17.465 15.281 18.406 1.00 34.15 76 SER A CA 1
ATOM 542 C C . SER A 1 80 ? 17.068 15.478 16.943 1.00 32.93 76 SER A C 1
ATOM 543 O O . SER A 1 80 ? 17.606 14.793 16.060 1.00 31.67 76 SER A O 1
ATOM 546 N N . PRO A 1 81 ? 16.108 16.387 16.675 1.00 31.97 77 PRO A N 1
ATOM 547 C CA . PRO A 1 81 ? 15.876 16.725 15.273 1.00 30.82 77 PRO A CA 1
ATOM 548 C C . PRO A 1 81 ? 17.160 17.301 14.663 1.00 28.72 77 PRO A C 1
ATOM 549 O O . PRO A 1 81 ? 18.003 17.843 15.391 1.00 27.68 77 PRO A O 1
ATOM 553 N N . PRO A 1 82 ? 17.335 17.153 13.342 1.00 27.13 78 PRO A N 1
ATOM 554 C CA . PRO A 1 82 ? 18.554 17.678 12.727 1.00 25.54 78 PRO A CA 1
ATOM 555 C C . PRO A 1 82 ? 18.671 19.194 12.892 1.00 25.12 78 PRO A C 1
ATOM 556 O O . PRO A 1 82 ? 17.718 19.912 12.610 1.00 25.16 78 PRO A O 1
ATOM 560 N N . ASN A 1 83 ? 19.826 19.673 13.355 1.00 24.66 79 ASN A N 1
ATOM 561 C CA . ASN A 1 83 ? 20.069 21.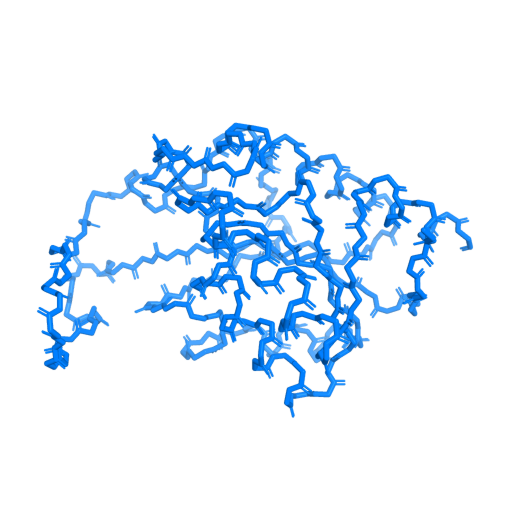116 13.443 1.00 24.17 79 ASN A CA 1
ATOM 562 C C . ASN A 1 83 ? 20.538 21.658 12.096 1.00 23.83 79 ASN A C 1
ATOM 563 O O . ASN A 1 83 ? 21.613 21.299 11.618 1.00 22.61 79 ASN A O 1
ATOM 568 N N . LEU A 1 84 ? 19.722 22.528 11.493 1.00 23.87 80 LEU A N 1
ATOM 569 C CA . LEU A 1 84 ? 20.001 23.056 10.151 1.00 24.20 80 LEU A CA 1
ATOM 570 C C . LEU A 1 84 ? 20.641 24.455 10.171 1.00 23.94 80 LEU A C 1
ATOM 571 O O . LEU A 1 84 ? 20.813 25.075 9.134 1.00 25.02 80 LEU A O 1
ATOM 576 N N . ASP A 1 85 ? 21.019 24.932 11.348 1.00 23.53 81 ASP A N 1
ATOM 577 C CA . ASP A 1 85 ? 21.829 26.144 11.471 1.00 23.34 81 ASP A CA 1
ATOM 578 C C . ASP A 1 85 ? 23.194 25.879 10.831 1.00 22.25 81 ASP A C 1
ATOM 579 O O . ASP A 1 85 ? 23.895 24.955 11.245 1.00 19.88 81 ASP A O 1
ATOM 584 N N . PRO A 1 86 ? 23.590 26.689 9.832 1.00 21.95 82 PRO A N 1
ATOM 585 C CA . PRO A 1 86 ? 24.918 26.454 9.256 1.00 21.64 82 PRO A CA 1
ATOM 586 C C . PRO A 1 86 ? 26.061 26.514 10.285 1.00 21.17 82 PRO A C 1
ATOM 587 O O . PRO A 1 86 ? 27.072 25.849 10.112 1.00 19.85 82 PRO A O 1
ATOM 591 N N . GLU A 1 87 ? 25.892 27.286 11.359 1.00 21.75 83 GLU A N 1
ATOM 592 C CA . GLU A 1 87 ? 26.929 27.351 12.390 1.00 21.97 83 GLU A CA 1
ATOM 593 C C . GLU A 1 87 ? 27.099 26.045 13.169 1.00 19.73 83 GLU A C 1
ATOM 594 O O . GLU A 1 87 ? 28.190 25.756 13.651 1.00 19.23 83 GLU A O 1
ATOM 600 N N . TRP A 1 88 ? 26.039 25.242 13.251 1.00 18.17 84 TRP A N 1
ATOM 601 C CA . TRP A 1 88 ? 26.101 23.987 13.966 1.00 17.06 84 TRP A CA 1
ATOM 602 C C . TRP A 1 88 ? 27.163 23.050 13.400 1.00 15.86 84 TRP A C 1
ATOM 603 O O . TRP A 1 88 ? 27.853 22.360 14.159 1.00 15.01 84 TRP A O 1
ATOM 614 N N . SER A 1 89 ? 27.322 23.049 12.077 1.00 15.26 85 SER A N 1
ATOM 615 C CA . SER A 1 89 ? 28.279 22.148 11.397 1.00 14.85 85 SER A CA 1
ATOM 616 C C . SER A 1 89 ? 29.609 22.807 10.990 1.00 14.49 85 SER A C 1
ATOM 617 O O . SER A 1 89 ? 30.503 22.105 10.459 1.00 13.87 85 SER A O 1
ATOM 620 N N . ALA A 1 90 ? 29.754 24.116 11.239 1.00 14.48 86 ALA A N 1
ATOM 621 C CA . ALA A 1 90 ? 31.013 24.838 10.983 1.00 14.46 86 ALA A CA 1
ATOM 622 C C . ALA A 1 90 ? 32.102 24.367 11.953 1.00 14.07 86 ALA A C 1
ATOM 623 O O . ALA A 1 90 ? 31.827 24.124 13.119 1.00 13.73 86 ALA A O 1
ATOM 625 N N . PHE A 1 91 ? 33.343 24.268 11.482 1.00 14.18 87 PHE A N 1
ATOM 626 C CA . PHE A 1 91 ? 34.441 23.844 12.359 1.00 14.14 87 PHE A CA 1
ATOM 627 C C . PHE A 1 91 ? 34.712 24.883 13.441 1.00 14.74 87 PHE A C 1
ATOM 628 O O . PHE A 1 91 ? 34.567 26.099 13.221 1.00 15.34 87 PHE A O 1
ATOM 636 N N . ALA A 1 92 ? 35.080 24.391 14.617 1.00 14.93 88 ALA A N 1
ATOM 637 C CA . ALA A 1 92 ? 35.506 25.264 15.707 1.00 15.58 88 ALA A CA 1
ATOM 638 C C . ALA A 1 92 ? 36.665 26.139 15.211 1.00 16.16 88 ALA A C 1
ATOM 639 O O . ALA A 1 92 ? 37.651 25.614 14.703 1.00 16.34 88 ALA A O 1
ATOM 641 N N . PRO A 1 93 ? 36.561 27.481 15.349 1.00 16.93 89 PRO A N 1
ATOM 642 C CA . PRO A 1 93 ? 37.676 28.342 14.895 1.00 17.10 89 PRO A CA 1
ATOM 643 C C . PRO A 1 93 ? 39.055 27.948 15.456 1.00 16.74 89 PRO A C 1
ATOM 644 O O . PRO A 1 93 ? 40.051 28.027 14.736 1.00 16.69 89 PRO A O 1
ATOM 648 N N . ALA A 1 94 ? 39.122 27.496 16.709 1.00 16.38 90 ALA A N 1
ATOM 649 C CA . ALA A 1 94 ? 40.409 27.124 17.301 1.00 16.25 90 ALA A CA 1
ATOM 650 C C . ALA A 1 94 ? 41.018 25.873 16.680 1.00 15.79 90 ALA A C 1
ATOM 651 O O . ALA A 1 94 ? 42.176 25.570 16.926 1.00 16.23 90 ALA A O 1
ATOM 653 N N . LEU A 1 95 ? 40.250 25.149 15.866 1.00 15.48 91 LEU A N 1
ATOM 654 C CA . LEU A 1 95 ? 40.773 23.945 15.205 1.00 15.24 91 LEU A CA 1
ATOM 655 C C . LEU A 1 95 ? 41.790 24.260 14.114 1.00 15.56 91 LEU A C 1
ATOM 656 O O . LEU A 1 95 ? 42.594 23.413 13.769 1.00 15.82 91 LEU A O 1
ATOM 661 N N . GLY A 1 96 ? 41.749 25.479 13.578 1.00 15.97 92 GLY A N 1
ATOM 662 C CA . GLY A 1 96 ? 42.695 25.926 12.563 1.00 16.56 92 GLY A CA 1
ATOM 663 C C . GLY A 1 96 ? 42.622 25.199 11.238 1.00 16.96 92 GLY A C 1
ATOM 664 O O . GLY A 1 96 ? 43.660 24.931 10.618 1.00 17.53 92 GLY A O 1
ATOM 665 N N . VAL A 1 97 ? 41.413 24.845 10.810 1.00 16.76 93 VAL A N 1
ATOM 666 C CA . VAL A 1 97 ? 41.236 24.134 9.540 1.00 17.01 93 VAL A CA 1
ATOM 667 C C . VAL A 1 97 ? 41.753 25.009 8.384 1.00 18.03 93 VAL A C 1
ATOM 668 O O . VAL A 1 97 ? 41.318 26.160 8.233 1.00 18.85 93 VAL A O 1
ATOM 672 N N . GLN A 1 98 ? 42.687 24.459 7.599 1.00 18.51 94 GLN A N 1
ATOM 673 C CA . GLN A 1 98 ? 43.343 25.195 6.514 1.00 19.60 94 GLN A CA 1
ATOM 674 C C . GLN A 1 98 ? 42.695 24.845 5.165 1.00 20.21 94 GLN A C 1
ATOM 675 O O . GLN A 1 98 ? 42.190 23.745 4.996 1.00 19.78 94 GLN A O 1
ATOM 681 N N . PRO A 1 99 ? 42.705 25.783 4.195 1.00 21.28 95 PRO A N 1
ATOM 682 C CA . PRO A 1 99 ? 42.150 25.484 2.861 1.00 21.62 95 PRO A CA 1
ATOM 683 C C . PRO A 1 99 ? 42.687 24.227 2.130 1.00 21.93 95 PRO A C 1
ATOM 684 O O . PRO A 1 99 ? 41.975 23.699 1.287 1.00 22.02 95 PRO A O 1
ATOM 688 N N . LEU A 1 100 ? 43.891 23.739 2.453 1.00 22.27 96 LEU A N 1
ATOM 689 C CA . LEU A 1 100 ? 44.429 22.521 1.803 1.00 22.61 96 LEU A CA 1
ATOM 690 C C . LEU A 1 100 ? 44.263 21.250 2.633 1.00 21.58 96 LEU A C 1
ATOM 691 O O . LEU A 1 100 ? 44.712 20.165 2.231 1.00 22.22 96 LEU A O 1
ATOM 696 N N . ASP A 1 101 ? 43.607 21.387 3.780 1.00 20.27 97 ASP A N 1
ATOM 697 C CA . ASP A 1 101 ? 43.276 20.260 4.608 1.00 19.02 97 ASP A CA 1
ATOM 698 C C . ASP A 1 101 ? 42.138 19.520 3.948 1.00 18.10 97 ASP A C 1
ATOM 699 O O . ASP A 1 101 ? 41.368 20.095 3.189 1.00 18.52 97 ASP A O 1
ATOM 704 N N . VAL A 1 102 ? 42.021 18.244 4.249 1.00 17.17 98 VAL A N 1
ATOM 705 C CA . VAL A 1 102 ? 40.954 17.462 3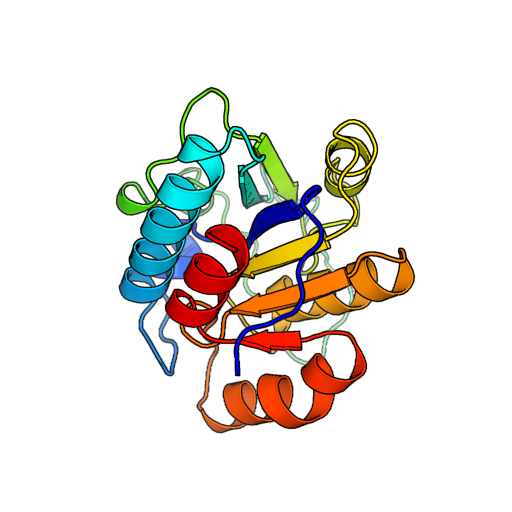.670 1.00 16.19 98 VAL A CA 1
ATOM 706 C C . VAL A 1 102 ? 39.748 17.640 4.557 1.00 15.20 98 VAL A C 1
ATOM 707 O O . VAL A 1 102 ? 39.857 17.454 5.751 1.00 14.49 98 VAL A O 1
ATOM 711 N N . VAL A 1 103 ? 38.622 18.056 3.973 1.00 14.60 99 VAL A N 1
ATOM 712 C CA . VAL A 1 103 ? 37.350 18.178 4.711 1.00 14.04 99 VAL A CA 1
ATOM 713 C C . VAL A 1 103 ? 36.381 17.093 4.231 1.00 13.50 99 VAL A C 1
ATOM 714 O O . VAL A 1 103 ? 36.073 17.013 3.042 1.00 13.97 99 VAL A O 1
ATOM 718 N N . VAL A 1 104 ? 35.933 16.257 5.165 1.00 12.49 100 VAL A N 1
ATOM 719 C CA . VAL A 1 104 ? 34.990 15.170 4.889 1.00 12.24 100 VAL A CA 1
ATOM 720 C C . VAL A 1 104 ? 33.688 15.486 5.585 1.00 11.93 100 VAL A C 1
ATOM 721 O O . VAL A 1 104 ? 33.687 15.813 6.775 1.00 11.99 100 VAL A O 1
ATOM 725 N N . THR A 1 105 ? 32.585 15.368 4.855 1.00 11.73 101 THR A N 1
ATOM 726 C CA . THR A 1 105 ? 31.260 15.668 5.404 1.00 11.69 101 THR A CA 1
ATOM 727 C C . THR A 1 105 ? 30.452 14.391 5.517 1.00 11.35 101 THR A C 1
ATOM 728 O O . THR A 1 105 ? 30.284 13.672 4.536 1.00 11.77 101 THR A O 1
ATOM 732 N N . LYS A 1 106 ? 29.976 14.093 6.719 1.00 11.06 102 LYS A N 1
ATOM 733 C CA . LYS A 1 106 ? 29.193 12.867 6.941 1.00 10.61 102 LYS A CA 1
ATOM 734 C C . LYS A 1 106 ? 27.779 13.196 7.405 1.00 10.60 102 LYS A C 1
ATOM 735 O O . LYS A 1 106 ? 27.495 14.327 7.836 1.00 10.94 102 LYS A O 1
ATOM 741 N N . HIS A 1 107 ? 26.906 12.193 7.334 1.00 10.44 103 HIS A N 1
ATOM 742 C CA . HIS A 1 107 ? 25.478 12.334 7.676 1.00 10.76 103 HIS A CA 1
ATOM 743 C C . HIS A 1 107 ? 24.998 11.323 8.698 1.00 10.62 103 HIS A C 1
ATOM 744 O O . HIS A 1 107 ? 23.800 11.027 8.753 1.00 10.85 103 HIS A O 1
ATOM 751 N N . GLN A 1 108 ? 25.924 10.762 9.473 1.00 10.28 104 GLN A N 1
ATOM 752 C CA . GLN A 1 108 ? 25.629 9.782 10.538 1.00 10.24 104 GLN A CA 1
ATOM 753 C C . GLN A 1 108 ? 26.861 9.651 11.432 1.00 10.10 104 GLN A C 1
ATOM 754 O O . GLN A 1 108 ? 27.779 10.462 11.307 1.00 10.37 104 GLN A O 1
ATOM 760 N N . TRP A 1 109 ? 26.895 8.635 12.312 1.00 10.22 105 TRP A N 1
ATOM 761 C CA . TRP A 1 109 ? 27.960 8.503 13.310 1.00 10.10 105 TRP A CA 1
ATOM 762 C C . TRP A 1 109 ? 29.317 8.390 12.699 1.00 9.80 105 TRP A C 1
ATOM 763 O O . TRP A 1 109 ? 30.158 9.285 12.868 1.00 9.43 105 TRP A O 1
ATOM 774 N N . GLY A 1 110 ? 29.538 7.299 11.972 1.00 9.54 106 GLY A N 1
ATOM 775 C CA . GLY A 1 110 ? 30.842 6.991 11.434 1.00 9.46 106 GLY A CA 1
ATOM 776 C C . GLY A 1 110 ? 31.183 7.790 10.203 1.00 9.31 106 GLY A C 1
ATOM 777 O O . GLY A 1 110 ? 30.294 8.244 9.469 1.00 9.22 106 GLY A O 1
ATOM 778 N N . ALA A 1 111 ? 32.488 7.938 9.962 1.00 9.27 107 ALA A N 1
ATOM 779 C CA . ALA A 1 111 ? 32.978 8.839 8.924 1.00 9.21 107 ALA A CA 1
ATOM 780 C C . ALA A 1 111 ? 33.199 8.228 7.546 1.00 9.19 107 ALA A C 1
ATOM 781 O O . ALA A 1 111 ? 33.707 8.918 6.662 1.00 9.29 107 ALA A O 1
ATOM 783 N N . PHE A 1 112 ? 32.821 6.964 7.343 1.00 9.18 108 PHE A N 1
ATOM 784 C CA . PHE A 1 112 ? 32.970 6.327 6.036 1.00 9.40 1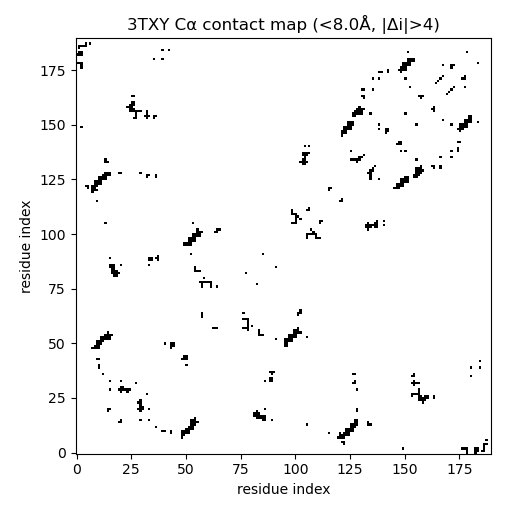08 PHE A CA 1
ATOM 785 C C . PHE A 1 112 ? 31.698 6.331 5.188 1.00 9.31 108 PHE A C 1
ATOM 786 O O . PHE A 1 112 ? 31.746 6.640 3.989 1.00 9.45 108 PHE A O 1
ATOM 794 N N . THR A 1 113 ? 30.577 5.925 5.789 1.00 9.15 109 THR A N 1
ATOM 795 C CA . THR A 1 113 ? 29.321 5.805 5.042 1.00 9.03 109 THR A CA 1
ATOM 796 C C . THR A 1 113 ? 28.945 7.138 4.365 1.00 9.27 109 THR A C 1
ATOM 797 O O . THR A 1 113 ? 28.878 8.175 5.023 1.00 9.08 109 THR A O 1
ATOM 801 N N . GLY A 1 114 ? 28.747 7.089 3.043 1.00 9.32 110 GLY A N 1
ATOM 802 C CA . GLY A 1 114 ? 28.370 8.261 2.286 1.00 9.57 110 GLY A CA 1
ATOM 803 C C . GLY A 1 114 ? 29.432 9.337 2.169 1.00 9.67 110 GLY A C 1
ATOM 804 O O . GLY A 1 114 ? 29.104 10.482 1.867 1.00 10.15 110 GLY A O 1
ATOM 805 N N . THR A 1 115 ? 30.695 8.989 2.421 1.00 9.42 111 THR A N 1
ATOM 806 C CA . THR A 1 115 ? 31.774 9.994 2.379 1.00 9.49 111 THR A CA 1
ATOM 807 C C . THR A 1 115 ? 32.872 9.588 1.429 1.00 9.77 111 THR A C 1
ATOM 808 O O . THR A 1 115 ? 32.869 8.462 0.899 1.00 9.74 111 THR A O 1
ATOM 812 N N . ASP A 1 116 ? 33.813 10.511 1.237 1.00 10.12 112 ASP A N 1
ATOM 813 C CA . ASP A 1 116 ? 35.044 10.239 0.502 1.00 10.59 112 ASP A CA 1
ATOM 814 C C . ASP A 1 116 ? 36.245 9.923 1.386 1.00 10.52 112 ASP A C 1
ATOM 815 O O . ASP A 1 116 ? 37.375 10.008 0.927 1.00 11.14 112 ASP A O 1
ATOM 820 N N . LEU A 1 117 ? 36.031 9.551 2.647 1.00 10.19 113 LEU A N 1
ATOM 821 C CA . LEU A 1 117 ? 37.163 9.295 3.540 1.00 10.01 113 LEU A CA 1
ATOM 822 C C . LEU A 1 117 ? 38.068 8.169 3.011 1.00 10.28 113 LEU A C 1
ATOM 823 O O . LEU A 1 117 ? 39.277 8.334 2.905 1.00 10.53 113 LEU A O 1
ATOM 828 N N . ASP A 1 118 ? 37.490 7.036 2.676 1.00 10.19 114 ASP A N 1
ATOM 829 C CA . ASP A 1 118 ? 38.315 5.930 2.205 1.00 10.45 114 ASP A CA 1
ATOM 830 C C . ASP A 1 118 ? 39.026 6.296 0.894 1.00 10.78 114 ASP A C 1
ATOM 831 O O . ASP A 1 118 ? 40.210 6.010 0.713 1.00 10.94 114 ASP A O 1
ATOM 836 N N . VAL A 1 119 ? 38.295 6.922 -0.024 1.00 10.52 115 VAL A N 1
ATOM 837 C CA . VAL A 1 119 ? 38.899 7.428 -1.263 1.00 10.85 115 VAL A CA 1
ATOM 838 C C . VAL A 1 119 ? 40.133 8.335 -0.981 1.00 10.80 115 VAL A C 1
ATOM 839 O O . VAL A 1 119 ? 41.196 8.217 -1.624 1.00 10.85 115 VAL A O 1
ATOM 843 N N . GLN A 1 120 ? 39.993 9.244 -0.014 1.00 10.88 116 GLN A N 1
ATOM 844 C CA . GLN A 1 120 ? 41.090 10.174 0.320 1.00 11.06 116 GLN A CA 1
ATOM 845 C C . GLN A 1 120 ? 42.271 9.408 0.896 1.00 11.00 116 GLN A C 1
ATOM 846 O O . GLN A 1 120 ? 43.415 9.628 0.518 1.00 11.37 116 GLN A O 1
ATOM 852 N N . LEU A 1 121 ? 41.989 8.496 1.818 1.00 10.84 117 LEU A N 1
ATOM 853 C CA . LEU A 1 121 ? 43.053 7.672 2.405 1.00 11.06 117 LEU A CA 1
ATOM 854 C C . LEU A 1 121 ? 43.779 6.822 1.368 1.00 11.58 117 LEU A C 1
ATOM 855 O O . LEU A 1 121 ? 45.008 6.857 1.279 1.00 11.70 117 LEU A O 1
ATOM 860 N N . ARG A 1 122 ? 43.025 6.071 0.570 1.00 12.01 118 ARG A N 1
ATOM 861 C CA A ARG A 1 122 ? 43.614 5.170 -0.434 0.50 12.52 118 ARG A CA 1
ATOM 862 C CA B ARG A 1 122 ? 43.629 5.192 -0.417 0.50 12.53 118 ARG A CA 1
ATOM 863 C C . ARG A 1 122 ? 44.479 5.936 -1.426 1.00 12.69 118 ARG A C 1
ATOM 864 O O . ARG A 1 122 ? 45.633 5.566 -1.691 1.00 12.98 118 ARG A O 1
ATOM 879 N N . ARG A 1 123 ? 43.913 7.001 -1.973 1.00 12.40 119 ARG A N 1
ATOM 880 C CA . ARG A 1 123 ? 44.593 7.743 -3.014 1.00 12.75 119 ARG A CA 1
ATOM 881 C C . ARG A 1 123 ? 45.808 8.513 -2.537 1.00 13.09 119 ARG A C 1
ATOM 882 O O . ARG A 1 123 ? 46.662 8.907 -3.348 1.00 14.20 119 ARG A O 1
ATOM 890 N N . ARG A 1 124 ? 45.901 8.708 -1.231 1.00 12.91 120 ARG A N 1
ATOM 891 C CA . ARG A 1 124 ? 47.024 9.390 -0.605 1.00 13.39 120 ARG A CA 1
ATOM 892 C C . ARG A 1 124 ? 48.037 8.378 -0.051 1.00 13.43 120 ARG A C 1
ATOM 893 O O . ARG A 1 124 ? 48.995 8.751 0.616 1.00 14.00 120 ARG A O 1
ATOM 901 N N . GLY A 1 125 ? 47.787 7.094 -0.312 1.00 13.28 121 GLY A N 1
ATOM 902 C CA . GLY A 1 125 ? 48.677 6.010 0.079 1.00 13.60 121 GLY A CA 1
ATOM 903 C C . GLY A 1 125 ? 48.720 5.738 1.570 1.00 13.41 121 GLY A C 1
ATOM 904 O O . GLY A 1 125 ? 49.714 5.255 2.065 1.00 13.83 121 GLY A O 1
ATOM 905 N N . ILE A 1 126 ? 47.636 6.049 2.287 1.00 12.82 122 ILE A N 1
ATOM 906 C CA . ILE A 1 126 ? 47.642 5.991 3.754 1.00 12.57 122 ILE A CA 1
ATOM 907 C C . ILE A 1 126 ? 47.294 4.598 4.287 1.00 12.57 122 ILE A C 1
ATOM 908 O O . ILE A 1 126 ? 46.306 3.986 3.864 1.00 12.60 122 ILE A O 1
ATOM 913 N N . THR A 1 127 ? 48.104 4.106 5.222 1.00 12.82 123 THR A N 1
ATOM 914 C CA . THR A 1 127 ? 47.895 2.790 5.818 1.00 12.96 123 THR A CA 1
ATOM 915 C C . THR A 1 127 ? 47.463 2.868 7.287 1.00 12.95 123 THR A C 1
ATOM 916 O O . THR A 1 127 ? 46.873 1.922 7.801 1.00 13.42 123 THR A O 1
ATOM 920 N N . ASP A 1 128 ? 47.756 4.001 7.946 1.00 12.84 124 ASP A N 1
ATOM 921 C CA . ASP A 1 128 ? 47.597 4.171 9.375 1.00 12.76 124 ASP A CA 1
ATOM 922 C C . ASP A 1 128 ? 46.758 5.440 9.600 1.00 12.31 124 ASP A C 1
ATOM 923 O O . ASP A 1 128 ? 46.986 6.462 8.943 1.00 12.15 124 ASP A O 1
ATOM 928 N N . ILE A 1 129 ? 45.795 5.379 10.511 1.00 12.21 125 ILE A N 1
ATOM 929 C CA . ILE A 1 129 ? 45.062 6.585 10.911 1.00 12.13 125 ILE A CA 1
ATOM 930 C C . ILE A 1 129 ? 45.195 6.845 12.406 1.00 12.18 125 ILE A C 1
ATOM 931 O O . ILE A 1 129 ? 45.145 5.923 13.227 1.00 12.28 125 ILE A O 1
ATOM 936 N N . VAL A 1 130 ? 45.402 8.117 12.732 1.00 12.13 126 VAL A N 1
ATOM 937 C CA . VAL A 1 130 ? 45.399 8.601 14.095 1.00 12.31 126 VAL A CA 1
ATOM 938 C C . VAL A 1 130 ? 44.093 9.360 14.278 1.00 11.89 126 VAL A C 1
ATOM 939 O O . VAL A 1 130 ? 43.820 10.338 13.585 1.00 12.00 126 VAL A O 1
ATOM 943 N N . LEU A 1 131 ? 43.289 8.878 15.227 1.00 11.83 127 LEU A N 1
ATOM 944 C CA . LEU A 1 131 ? 41.925 9.327 15.421 1.00 11.51 127 LEU A CA 1
ATOM 945 C C . LEU A 1 131 ? 41.753 10.188 16.671 1.00 11.35 127 LEU A C 1
ATOM 946 O O . LEU A 1 131 ? 42.192 9.834 17.765 1.00 11.36 127 LEU A O 1
ATOM 951 N N . THR A 1 132 ? 41.141 11.354 16.471 1.00 10.85 128 THR A N 1
ATOM 952 C CA . THR A 1 132 ? 40.696 12.209 17.557 1.00 10.81 128 THR A CA 1
ATOM 953 C C . THR A 1 132 ? 39.234 12.573 17.343 1.00 10.50 128 THR A C 1
ATOM 954 O O . THR A 1 132 ? 38.675 12.359 16.263 1.00 10.26 128 THR A O 1
ATOM 958 N N . GLY A 1 133 ? 38.626 13.145 18.371 1.00 10.55 129 GLY A N 1
ATOM 959 C CA . GLY A 1 133 ? 37.317 13.791 18.254 1.00 10.51 129 GLY A CA 1
ATOM 960 C C . GLY A 1 133 ? 36.259 13.381 19.273 1.00 10.63 129 GLY A C 1
ATOM 961 O O . GLY A 1 133 ? 36.570 12.851 20.339 1.00 10.64 129 GLY A O 1
ATOM 962 N N . ILE A 1 134 ? 34.999 13.663 18.923 1.00 10.58 130 ILE A N 1
ATOM 963 C CA . ILE A 1 134 ? 33.862 13.561 19.824 1.00 10.90 130 ILE A CA 1
ATOM 964 C C . ILE A 1 134 ? 32.721 12.850 19.066 1.00 10.78 130 ILE A C 1
ATOM 965 O O . ILE A 1 134 ? 32.535 13.155 17.884 1.00 10.77 130 ILE A O 1
ATOM 970 N N . ALA A 1 135 ? 31.952 11.917 19.662 1.00 10.85 131 ALA A N 1
ATOM 971 C CA . ALA A 1 135 ? 32.179 11.306 20.973 1.00 11.03 131 ALA A CA 1
ATOM 972 C C . ALA A 1 135 ? 32.960 9.999 20.813 1.00 10.83 131 ALA A C 1
ATOM 973 O O . ALA A 1 135 ? 32.846 9.305 19.816 1.00 10.62 131 ALA A O 1
ATOM 975 N N . THR A 1 136 ? 33.748 9.670 21.822 1.00 10.98 132 THR A N 1
ATOM 976 C CA . THR A 1 136 ? 34.582 8.470 21.825 1.00 11.06 132 THR A CA 1
ATOM 977 C C . THR A 1 136 ? 33.811 7.236 21.391 1.00 11.37 132 THR A C 1
ATOM 978 O O . THR A 1 136 ? 34.254 6.512 20.500 1.00 11.25 132 THR A O 1
ATOM 982 N N . ASN A 1 137 ? 32.655 7.012 22.001 1.00 8.76 133 ASN A N 1
ATOM 983 C CA . ASN A 1 137 ? 31.867 5.814 21.726 1.00 9.00 133 ASN A CA 1
ATOM 984 C C . ASN A 1 137 ? 30.965 5.871 20.508 1.00 9.31 133 ASN A C 1
ATOM 985 O O . ASN A 1 137 ? 30.346 4.873 20.169 1.00 9.57 133 ASN A O 1
ATOM 990 N N . ILE A 1 138 ? 30.813 7.034 19.882 1.00 9.63 134 ILE A N 1
ATOM 991 C CA . ILE A 1 138 ? 29.832 7.169 18.821 1.00 10.11 134 ILE A CA 1
ATOM 992 C C . ILE A 1 138 ? 30.572 7.366 17.490 1.00 9.90 134 ILE A C 1
ATOM 993 O O . ILE A 1 138 ? 30.975 6.385 16.875 1.00 9.81 134 ILE A O 1
ATOM 998 N N . GLY A 1 139 ? 30.809 8.611 17.077 1.00 10.00 135 GLY A N 1
ATOM 999 C CA . GLY A 1 139 ? 31.478 8.876 15.808 1.00 9.83 135 GLY A CA 1
ATOM 1000 C C . GLY A 1 139 ? 32.907 8.367 15.757 1.00 9.35 135 GLY A C 1
ATOM 1001 O O . GLY A 1 139 ? 33.349 7.835 14.730 1.00 9.19 135 GLY A O 1
ATOM 1002 N N . VAL A 1 140 ? 33.644 8.530 16.855 1.00 9.14 136 VAL A N 1
ATOM 1003 C CA . VAL A 1 140 ? 35.021 8.037 16.911 1.00 8.84 136 VAL A CA 1
ATOM 1004 C C . VAL A 1 140 ? 35.029 6.508 16.792 1.00 8.72 136 VAL A C 1
ATOM 1005 O O . VAL A 1 140 ? 35.688 5.948 15.914 1.00 8.67 136 VAL A O 1
ATOM 1009 N N . GLU A 1 141 ? 34.263 5.836 17.644 1.00 8.87 137 GLU A N 1
ATOM 1010 C CA . GLU A 1 141 ? 34.287 4.370 17.673 1.00 8.89 137 GLU A CA 1
ATOM 1011 C C . GLU A 1 141 ? 33.787 3.736 16.375 1.00 8.78 137 GLU A C 1
ATOM 1012 O O . GLU A 1 141 ? 34.365 2.766 15.886 1.00 8.62 137 GLU A O 1
ATOM 1018 N N . SER A 1 142 ? 32.695 4.262 15.813 1.00 9.12 138 SER A N 1
ATOM 1019 C CA . SER A 1 142 ? 32.161 3.725 14.555 1.00 9.22 138 SER A CA 1
ATOM 1020 C C . SER A 1 142 ? 33.185 3.856 13.424 1.00 9.13 138 SER A C 1
ATOM 1021 O O . SER A 1 142 ? 33.344 2.942 12.602 1.00 9.23 138 SER A O 1
ATOM 1024 N N . THR A 1 143 ? 33.889 4.985 13.393 1.00 8.86 139 THR A N 1
ATOM 1025 C CA . THR A 1 143 ? 34.938 5.183 12.403 1.00 8.73 139 THR A CA 1
ATOM 1026 C C . THR A 1 143 ? 36.090 4.204 12.653 1.00 8.51 139 THR A C 1
ATOM 1027 O O . THR A 1 143 ? 36.619 3.601 11.698 1.00 8.44 139 THR A O 1
ATOM 1031 N N . ALA A 1 144 ? 36.460 4.042 13.928 1.00 8.46 140 ALA A N 1
ATOM 1032 C CA . ALA A 1 144 ? 37.533 3.128 14.339 1.00 8.45 140 ALA A CA 1
ATOM 1033 C C . ALA A 1 144 ? 37.208 1.671 13.942 1.00 8.73 140 ALA A C 1
ATOM 1034 O O . ALA A 1 144 ? 38.033 0.971 13.342 1.00 8.83 140 ALA A O 1
ATOM 1036 N N . ARG A 1 145 ? 35.999 1.235 14.277 1.00 8.98 141 ARG A N 1
ATOM 1037 C CA . ARG A 1 145 ? 35.551 -0.097 13.909 1.00 9.33 141 ARG A CA 1
ATOM 1038 C C . ARG A 1 145 ? 35.588 -0.354 12.400 1.00 9.61 141 ARG A C 1
ATOM 1039 O O . ARG A 1 145 ? 36.068 -1.380 11.943 1.00 9.69 141 ARG A O 1
ATOM 1047 N N . GLU A 1 146 ? 35.077 0.593 11.625 1.00 9.92 142 GLU A N 1
ATOM 1048 C CA . GLU A 1 146 ? 35.052 0.442 10.184 1.00 10.40 142 GLU A CA 1
ATOM 1049 C C . GLU A 1 146 ? 36.459 0.508 9.581 1.00 9.96 142 GLU A C 1
ATOM 1050 O O . GLU A 1 146 ? 36.751 -0.200 8.636 1.00 9.91 142 GLU A O 1
ATOM 1056 N N . ALA A 1 147 ? 37.307 1.387 10.119 1.00 9.44 143 ALA A N 1
ATOM 1057 C CA . ALA A 1 147 ? 38.681 1.538 9.610 1.00 9.29 143 ALA A CA 1
ATOM 1058 C C . ALA A 1 147 ? 39.470 0.243 9.801 1.00 9.30 143 ALA A C 1
ATOM 1059 O O . ALA A 1 147 ? 40.187 -0.228 8.913 1.00 9.36 143 ALA A O 1
ATOM 1061 N N . TYR A 1 148 ? 39.278 -0.364 10.963 1.00 9.32 144 TYR A N 1
ATOM 1062 C CA . TYR A 1 148 ? 39.865 -1.667 11.261 1.00 9.47 144 TYR A CA 1
ATOM 1063 C C . TYR A 1 148 ? 39.434 -2.719 10.210 1.00 9.67 144 TYR A C 1
ATOM 1064 O O . TYR A 1 148 ? 40.261 -3.447 9.668 1.00 9.81 144 TYR A O 1
ATOM 1073 N N . GLU A 1 149 ? 38.137 -2.791 9.922 1.00 9.60 145 GLU A N 1
ATOM 1074 C CA . GLU A 1 149 ? 37.631 -3.776 8.948 1.00 10.11 145 GLU A CA 1
ATOM 1075 C C . GLU A 1 149 ? 38.147 -3.511 7.541 1.00 10.34 145 GLU A C 1
ATOM 1076 O O . GLU A 1 149 ? 38.256 -4.447 6.724 1.00 10.89 145 GLU A O 1
ATOM 1082 N N . ASN A 1 150 ? 38.490 -2.249 7.292 1.00 10.22 146 ASN A N 1
ATOM 1083 C CA . ASN A 1 150 ? 39.061 -1.815 6.029 1.00 10.64 146 ASN A CA 1
ATOM 1084 C C . ASN A 1 150 ? 40.593 -1.852 6.010 1.00 10.44 146 ASN A C 1
ATOM 1085 O O . ASN A 1 150 ? 41.226 -1.326 5.084 1.00 10.29 146 ASN A O 1
ATOM 1090 N N . ASN A 1 151 ? 41.165 -2.526 6.998 1.00 10.21 147 ASN A N 1
ATOM 1091 C CA . ASN A 1 151 ? 42.583 -2.898 7.002 1.00 10.53 147 ASN A CA 1
ATOM 1092 C C . ASN A 1 151 ? 43.527 -1.747 7.257 1.00 10.42 147 ASN A C 1
ATOM 1093 O O . ASN A 1 151 ? 44.702 -1.814 6.877 1.00 10.73 147 ASN A O 1
ATOM 1098 N N . TYR A 1 152 ? 43.031 -0.706 7.924 1.00 10.27 148 TYR A N 1
ATOM 1099 C CA . TYR A 1 152 ? 43.882 0.395 8.397 1.00 10.35 148 TYR A CA 1
ATOM 1100 C C . TYR A 1 152 ? 44.388 0.091 9.796 1.00 10.50 148 TYR A C 1
ATOM 1101 O O . TYR A 1 152 ? 43.652 -0.474 10.623 1.00 10.57 148 TYR A O 1
ATOM 1110 N N . ASN A 1 153 ? 45.636 0.470 10.062 1.00 11.13 149 ASN A N 1
ATOM 1111 C CA . ASN A 1 153 ? 46.165 0.486 11.433 1.00 11.27 149 ASN A CA 1
ATOM 1112 C C . ASN A 1 153 ? 45.594 1.720 12.128 1.00 11.01 149 ASN A C 1
ATOM 1113 O O . ASN A 1 153 ? 45.821 2.857 11.683 1.00 11.36 149 ASN A O 1
ATOM 1118 N N . VAL A 1 154 ? 44.807 1.490 13.173 1.00 10.80 150 VAL A N 1
ATOM 1119 C CA . VAL A 1 154 ? 44.104 2.572 13.871 1.00 10.51 150 VAL A CA 1
ATOM 1120 C C . VAL A 1 154 ? 44.774 2.880 15.214 1.00 10.83 150 VAL A C 1
ATOM 1121 O O . VAL A 1 154 ? 45.058 1.977 16.005 1.00 11.11 150 VAL A O 1
ATOM 1125 N N . VAL A 1 155 ? 45.004 4.166 15.462 1.00 11.12 151 VAL A N 1
ATOM 1126 C CA . VAL A 1 155 ? 45.473 4.655 16.738 1.00 11.42 151 VAL A CA 1
ATOM 1127 C C . VAL A 1 155 ? 44.448 5.672 17.233 1.00 11.21 151 VAL A C 1
ATOM 1128 O O . VAL A 1 155 ? 44.113 6.638 16.519 1.00 11.86 151 VAL A O 1
ATOM 1132 N N . VAL A 1 156 ? 43.957 5.472 18.450 1.00 10.91 152 VAL A N 1
ATOM 1133 C CA . VAL A 1 156 ? 43.044 6.424 19.084 1.00 10.61 152 VAL A CA 1
ATOM 1134 C C . VAL A 1 156 ? 43.768 7.225 20.180 1.00 10.60 152 VAL A C 1
ATOM 1135 O O . VAL A 1 156 ? 44.472 6.664 21.014 1.00 10.56 152 VAL A O 1
ATOM 1139 N N . VAL A 1 157 ? 43.583 8.543 20.148 1.00 10.50 153 VAL A N 1
ATOM 1140 C CA . VAL A 1 157 ? 44.311 9.455 21.020 1.00 10.82 153 VAL A CA 1
ATOM 1141 C C . VAL A 1 157 ? 43.486 9.734 22.271 1.00 10.87 153 VAL A C 1
ATOM 1142 O O . VAL A 1 157 ? 42.518 10.507 22.241 1.00 10.71 153 VAL A O 1
ATOM 1146 N N . SER A 1 158 ? 43.912 9.131 23.382 1.00 11.18 154 SER A N 1
ATOM 1147 C CA . SER A 1 158 ? 43.127 9.110 24.600 1.00 11.24 154 SER A CA 1
ATOM 1148 C C . SER A 1 158 ? 42.804 10.494 25.156 1.00 11.57 154 SER A C 1
ATOM 1149 O O . SER A 1 158 ? 41.687 10.732 25.659 1.00 11.53 154 SER A O 1
ATOM 1152 N N . ASP A 1 159 ? 43.757 11.415 25.046 1.00 11.88 155 ASP A N 1
ATOM 1153 C CA . ASP A 1 159 ? 43.530 12.779 25.525 1.00 12.44 155 ASP A CA 1
ATOM 1154 C C . ASP A 1 159 ? 43.029 13.722 24.437 1.00 12.19 155 ASP A C 1
ATOM 1155 O O . ASP A 1 159 ? 43.044 14.947 24.611 1.00 12.92 155 ASP A O 1
ATOM 1160 N N . ALA A 1 160 ? 42.563 13.153 23.317 1.00 11.60 156 ALA A N 1
ATOM 1161 C CA . ALA A 1 160 ? 41.867 13.935 22.301 1.00 11.46 156 ALA A CA 1
ATOM 1162 C C . ALA A 1 160 ? 40.60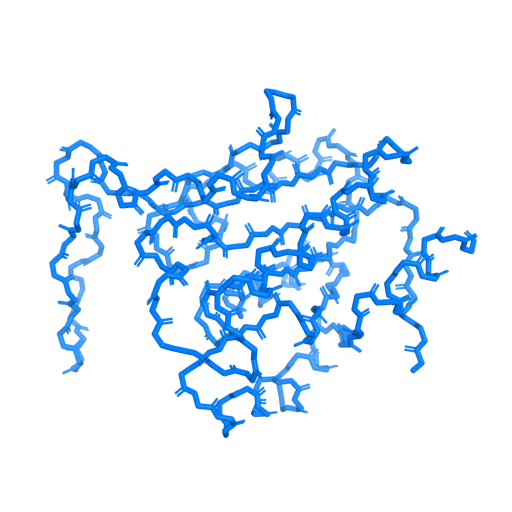4 13.247 21.802 1.00 11.01 156 ALA A C 1
ATOM 1163 O O . ALA A 1 160 ? 40.166 13.517 20.684 1.00 11.09 156 ALA A O 1
ATOM 1165 N N . VAL A 1 161 ? 40.034 12.368 22.625 1.00 10.55 157 VAL A N 1
ATOM 1166 C CA . VAL A 1 161 ? 38.680 11.859 22.454 1.00 10.26 157 VAL A CA 1
ATOM 1167 C C . VAL A 1 161 ? 37.940 12.010 23.789 1.00 10.63 157 VAL A C 1
ATOM 1168 O O . VAL A 1 161 ? 38.501 11.702 24.855 1.00 10.84 157 VAL A O 1
ATOM 1172 N N . SER A 1 162 ? 36.695 12.489 23.724 1.00 10.72 158 SER A N 1
ATOM 1173 C CA . SER A 1 162 ? 35.861 12.641 24.914 1.00 10.84 158 SER A CA 1
ATOM 1174 C C . SER A 1 162 ? 34.441 12.176 24.650 1.00 10.78 158 SER A C 1
ATOM 1175 O O . SER A 1 162 ? 33.999 12.049 23.501 1.00 10.42 158 SER A O 1
ATOM 1178 N N . THR A 1 163 ? 33.735 11.905 25.734 1.00 11.04 159 THR A N 1
ATOM 1179 C CA . THR A 1 163 ? 32.404 11.318 25.653 1.00 11.36 159 THR A CA 1
ATOM 1180 C C . THR A 1 163 ? 31.569 11.694 26.882 1.00 12.10 159 THR A C 1
ATOM 1181 O O . THR A 1 163 ? 31.938 12.610 27.620 1.00 12.53 159 THR A O 1
ATOM 1185 N N . TRP A 1 164 ? 30.430 11.034 27.080 1.00 12.63 160 TRP A N 1
ATOM 1186 C CA . TRP A 1 164 ? 29.442 11.531 28.052 1.00 13.57 160 TRP A CA 1
ATOM 1187 C C . TRP A 1 164 ? 29.680 11.114 29.483 1.00 13.98 160 TRP A C 1
ATOM 1188 O O . TRP A 1 164 ? 29.037 11.650 30.403 1.00 14.83 160 TRP A O 1
ATOM 1199 N N . SER A 1 165 ? 30.558 10.145 29.709 1.00 13.84 161 SER A N 1
ATOM 1200 C CA . SER A 1 165 ? 30.875 9.721 31.069 1.00 14.30 161 SER A CA 1
ATOM 1201 C C . SER A 1 165 ? 32.264 9.097 31.103 1.00 14.18 161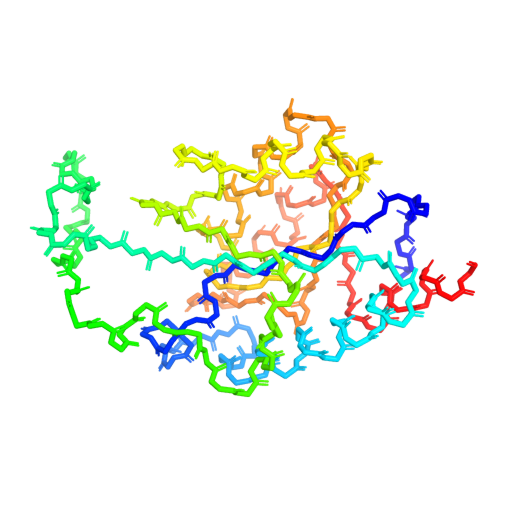 SER A C 1
ATOM 1202 O O . SER A 1 165 ? 32.798 8.662 30.066 1.00 13.46 161 SER A O 1
ATOM 1205 N N . THR A 1 166 ? 32.882 9.094 32.279 1.00 14.86 162 THR A N 1
ATOM 1206 C CA . THR A 1 166 ? 34.206 8.483 32.413 1.00 15.34 162 THR A CA 1
ATOM 1207 C C . THR A 1 166 ? 34.094 6.959 32.276 1.00 15.46 162 THR A C 1
ATOM 1208 O O . THR A 1 166 ? 35.016 6.315 31.789 1.00 15.67 162 THR A O 1
ATOM 1212 N N . ASP A 1 167 ? 32.962 6.391 32.697 1.00 15.82 163 ASP A N 1
ATOM 1213 C CA . ASP A 1 167 ? 32.722 4.946 32.510 1.00 16.23 163 ASP A CA 1
ATOM 1214 C C . ASP A 1 167 ? 32.729 4.616 31.002 1.00 15.31 163 ASP A C 1
ATOM 1215 O O . ASP A 1 167 ? 33.293 3.591 30.570 1.00 15.08 163 ASP A O 1
ATOM 1220 N N . ALA A 1 168 ? 32.095 5.470 30.194 1.00 14.32 164 ALA A N 1
ATOM 1221 C CA . ALA A 1 168 ? 32.046 5.223 28.741 1.00 13.63 164 ALA A CA 1
ATOM 1222 C C . ALA A 1 168 ? 33.404 5.398 28.102 1.00 12.96 164 ALA A C 1
ATOM 1223 O O . ALA A 1 168 ? 33.810 4.608 27.256 1.00 12.58 164 ALA A O 1
ATOM 1225 N N . GLN A 1 169 ? 34.136 6.417 28.529 1.00 12.84 165 GLN A N 1
ATOM 1226 C CA . GLN A 1 169 ? 35.500 6.604 28.042 1.00 12.49 165 GLN A CA 1
ATOM 1227 C C . GLN A 1 169 ? 36.329 5.372 28.331 1.00 12.56 165 GLN A C 1
ATOM 1228 O O . GLN A 1 169 ? 36.971 4.817 27.441 1.00 12.15 165 GLN A O 1
ATOM 1234 N N . THR A 1 170 ? 36.306 4.946 29.586 1.00 12.99 166 THR A N 1
ATOM 1235 C CA . THR A 1 170 ? 37.093 3.803 30.003 1.00 13.32 166 THR A CA 1
ATOM 1236 C C . THR A 1 170 ? 36.702 2.532 29.279 1.00 13.29 166 THR A C 1
ATOM 1237 O O . THR A 1 170 ? 37.575 1.776 28.867 1.00 13.36 166 THR A O 1
ATOM 1241 N N . PHE A 1 171 ? 35.404 2.304 29.114 1.00 13.29 167 PHE A N 1
ATOM 1242 C CA . PHE A 1 171 ? 34.944 1.129 28.388 1.00 13.41 167 PHE A CA 1
ATOM 1243 C C . PHE A 1 171 ? 35.517 1.083 26.969 1.00 13.02 167 PHE A C 1
ATOM 1244 O O . PHE A 1 171 ? 36.066 0.084 26.562 1.00 13.09 167 PHE A O 1
ATOM 1252 N N . ALA A 1 172 ? 35.384 2.175 26.215 1.00 12.58 168 ALA A N 1
ATOM 1253 C CA . ALA A 1 172 ? 35.914 2.212 24.850 1.00 12.21 168 ALA A CA 1
ATOM 1254 C C . ALA A 1 172 ? 37.436 2.026 24.853 1.00 12.34 168 ALA A C 1
ATOM 1255 O O . ALA A 1 172 ? 37.971 1.233 24.098 1.00 12.27 168 ALA A O 1
ATOM 1257 N N . LEU A 1 173 ? 38.145 2.756 25.715 1.00 12.77 169 LEU A N 1
ATOM 1258 C CA . LEU A 1 173 ? 39.607 2.745 25.674 1.00 13.05 169 LEU A CA 1
ATOM 1259 C C . LEU A 1 173 ? 40.231 1.448 26.156 1.00 13.50 169 LEU A C 1
ATOM 1260 O O . LEU A 1 173 ? 41.336 1.105 25.739 1.00 13.27 169 LEU A O 1
ATOM 1265 N N . THR A 1 174 ? 39.538 0.733 27.039 1.00 14.00 170 THR A N 1
ATOM 1266 C CA . THR A 1 174 ? 40.082 -0.488 27.622 1.00 14.67 170 THR A CA 1
ATOM 1267 C C . THR A 1 174 ? 39.439 -1.776 27.079 1.00 14.78 170 THR A C 1
ATOM 1268 O O . THR A 1 174 ? 40.130 -2.813 26.992 1.00 15.18 170 THR A O 1
ATOM 1272 N N . GLN A 1 175 ? 38.164 -1.719 26.690 1.00 14.61 171 GLN A N 1
ATOM 1273 C CA . GLN A 1 175 ? 37.438 -2.941 26.301 1.00 15.00 171 GLN A CA 1
ATOM 1274 C C . GLN A 1 175 ? 37.286 -3.123 24.779 1.00 13.87 171 GLN A C 1
ATOM 1275 O O . GLN A 1 175 ? 37.126 -4.249 24.326 1.00 13.82 171 GLN A O 1
ATOM 1281 N N . ILE A 1 176 ? 37.321 -2.032 24.016 1.00 12.53 172 ILE A N 1
ATOM 1282 C CA . ILE A 1 176 ? 37.099 -2.089 22.574 1.00 11.76 172 ILE A CA 1
ATOM 1283 C C . ILE A 1 176 ? 38.320 -1.715 21.771 1.00 11.18 172 ILE A C 1
ATOM 1284 O O . ILE A 1 176 ? 38.769 -2.481 20.969 1.00 11.19 172 ILE A O 1
ATOM 1289 N N . PHE A 1 177 ? 38.830 -0.507 21.955 1.00 10.94 173 PHE A N 1
ATOM 1290 C CA . PHE A 1 177 ? 39.878 -0.002 21.083 1.00 10.77 173 PHE A CA 1
ATOM 1291 C C . PHE A 1 177 ? 41.161 -0.850 21.069 1.00 10.98 173 PHE A C 1
ATOM 1292 O O . PHE A 1 177 ? 41.761 -1.005 20.009 1.00 10.68 173 PHE A O 1
ATOM 1300 N N . PRO A 1 178 ? 41.587 -1.384 22.233 1.00 11.39 174 PRO A N 1
ATOM 1301 C CA . PRO A 1 178 ? 42.790 -2.242 22.212 1.00 11.95 174 PRO A CA 1
ATOM 1302 C C . PRO A 1 178 ? 42.649 -3.474 21.316 1.00 12.15 174 PRO A C 1
ATOM 1303 O O . PRO A 1 178 ? 43.664 -4.033 20.901 1.00 12.58 174 PRO A O 1
ATOM 1307 N N . LYS A 1 179 ? 41.417 -3.891 21.017 1.00 12.46 175 LYS A N 1
ATOM 1308 C CA . LYS A 1 179 ? 41.175 -5.039 20.151 1.00 12.89 175 LYS A CA 1
ATOM 1309 C C . LYS A 1 179 ? 41.171 -4.738 18.645 1.00 12.52 175 LYS A C 1
ATOM 1310 O O . LYS A 1 179 ? 41.287 -5.682 17.818 1.00 13.22 175 LYS A O 1
ATOM 1316 N N . LEU A 1 180 ? 41.040 -3.456 18.298 1.00 11.75 176 LEU A N 1
ATOM 1317 C CA . LEU A 1 180 ? 40.960 -3.037 16.909 1.00 11.32 176 LEU A CA 1
ATOM 1318 C C . LEU A 1 180 ? 42.106 -2.084 16.544 1.00 11.20 176 LEU A C 1
ATOM 1319 O O . LEU A 1 180 ? 42.241 -1.689 15.395 1.00 11.30 176 LEU A O 1
ATOM 1324 N N . GLY A 1 181 ? 42.960 -1.747 17.501 1.00 11.28 177 GLY A N 1
ATOM 1325 C CA . GLY A 1 181 ? 44.033 -0.822 17.229 1.00 11.47 177 GLY A CA 1
ATOM 1326 C C . GLY A 1 181 ? 44.832 -0.533 18.484 1.00 11.92 177 GLY A C 1
ATOM 1327 O O . GLY A 1 181 ? 44.898 -1.374 19.398 1.00 12.17 177 GLY A O 1
ATOM 1328 N N . GLN A 1 182 ? 45.420 0.663 18.513 1.00 11.81 178 GLN A N 1
ATOM 1329 C CA . GLN A 1 182 ? 46.309 1.102 19.599 1.00 12.31 178 GLN A CA 1
ATOM 1330 C C . GLN A 1 182 ? 45.780 2.374 20.260 1.00 12.11 178 GLN A C 1
ATOM 1331 O O . GLN A 1 182 ? 45.259 3.248 19.585 1.00 12.07 178 GLN A O 1
ATOM 1337 N N . VAL A 1 183 ? 45.914 2.448 21.577 1.00 12.35 179 VAL A N 1
ATOM 1338 C CA . VAL A 1 183 ? 45.500 3.611 22.356 1.00 12.14 179 VAL A CA 1
ATOM 1339 C C . VAL A 1 183 ? 46.755 4.297 22.878 1.00 12.85 179 VAL A C 1
ATOM 1340 O O . VAL A 1 183 ? 47.637 3.646 23.443 1.00 13.71 179 VAL A O 1
ATOM 1344 N N . ALA A 1 184 ? 46.866 5.596 22.641 1.00 12.58 180 ALA A N 1
ATOM 1345 C CA . ALA A 1 184 ? 48.057 6.345 23.046 1.00 13.21 180 ALA A CA 1
ATOM 1346 C C . ALA A 1 184 ? 47.682 7.793 23.312 1.00 13.33 180 ALA A C 1
ATOM 1347 O O . ALA A 1 184 ? 46.610 8.237 22.909 1.00 12.83 180 ALA A O 1
ATOM 1349 N N . THR A 1 185 ? 48.551 8.518 24.010 1.00 13.88 181 THR A N 1
ATOM 1350 C CA . THR A 1 185 ? 48.356 9.945 24.215 1.00 14.26 181 THR A CA 1
ATOM 1351 C C . THR A 1 185 ? 48.879 10.720 22.992 1.00 14.36 181 THR A C 1
ATOM 1352 O O . THR A 1 185 ? 49.690 10.213 22.214 1.00 14.62 181 THR A O 1
ATOM 1356 N N . ALA A 1 186 ? 48.411 11.952 22.834 1.00 14.45 182 ALA A N 1
ATOM 1357 C CA . ALA A 1 186 ? 48.922 12.863 21.819 1.00 14.76 182 ALA A CA 1
ATOM 1358 C C . ALA A 1 186 ? 50.451 12.968 21.827 1.00 15.53 182 ALA A C 1
ATOM 1359 O O . ALA A 1 186 ? 51.075 12.969 20.768 1.00 15.56 182 ALA A O 1
ATOM 1361 N N . ALA A 1 187 ? 51.040 13.084 23.016 1.00 16.36 183 ALA A N 1
ATOM 1362 C CA . ALA A 1 187 ? 52.500 13.156 23.159 1.00 17.56 183 ALA A CA 1
ATOM 1363 C C . ALA A 1 187 ? 53.184 11.878 22.665 1.00 17.87 183 ALA A C 1
ATOM 1364 O O . ALA A 1 187 ? 54.237 11.954 22.020 1.00 18.48 183 ALA A O 1
ATOM 1366 N N . ASP A 1 188 ? 52.612 10.721 23.014 1.00 17.76 184 ASP A N 1
ATOM 1367 C CA . ASP A 1 188 ? 53.065 9.410 22.533 1.00 18.44 184 ASP A CA 1
ATOM 1368 C C . ASP A 1 188 ? 53.018 9.378 20.989 1.00 17.86 184 ASP A C 1
ATOM 1369 O O . ASP A 1 188 ? 53.912 8.845 20.339 1.00 18.24 184 ASP A O 1
ATOM 1374 N N . VAL A 1 189 ? 51.933 9.879 20.406 1.00 17.16 185 VAL A N 1
ATOM 1375 C CA . VAL A 1 189 ? 51.798 9.863 18.944 1.00 17.20 185 VAL A CA 1
ATOM 1376 C C . VAL A 1 189 ? 52.886 10.730 18.306 1.00 18.41 185 VAL A C 1
ATOM 1377 O O . VAL A 1 189 ? 53.543 10.311 17.354 1.00 18.81 185 VAL A O 1
ATOM 1381 N N . GLU A 1 190 ? 53.064 11.932 18.847 1.00 19.53 186 GLU A N 1
ATOM 1382 C CA . GLU A 1 190 ? 54.092 12.869 18.373 1.00 21.01 186 GLU A CA 1
ATOM 1383 C C . GLU A 1 190 ? 55.487 12.244 18.435 1.00 22.24 186 GLU A C 1
ATOM 1384 O O . GLU A 1 190 ? 56.272 12.368 17.489 1.00 23.20 186 GLU A O 1
ATOM 1386 N N . ALA A 1 191 ? 55.794 11.545 19.529 1.00 22.93 187 ALA A N 1
ATOM 1387 C CA . ALA A 1 191 ? 57.071 10.835 19.647 1.00 23.99 187 ALA A CA 1
ATOM 1388 C C . ALA A 1 191 ? 57.223 9.721 18.598 1.00 24.26 187 ALA A C 1
ATOM 1389 O O . ALA A 1 191 ? 58.323 9.505 18.078 1.00 25.43 187 ALA A O 1
ATOM 1391 N N . ALA A 1 192 ? 56.132 9.026 18.282 1.00 23.67 188 ALA A N 1
ATOM 1392 C CA . ALA A 1 192 ? 56.157 7.973 17.259 1.00 24.00 188 ALA A CA 1
ATOM 1393 C C . ALA A 1 192 ? 56.378 8.548 15.857 1.00 24.98 188 ALA A C 1
ATOM 1394 O O . ALA A 1 192 ? 56.835 7.837 14.967 1.00 26.28 188 ALA A O 1
ATOM 1396 N N . LEU A 1 193 ? 56.020 9.817 15.656 1.00 25.82 189 LEU A N 1
ATOM 1397 C CA . LEU A 1 193 ? 56.255 10.501 14.383 1.00 27.00 189 LEU A CA 1
ATOM 1398 C C . LEU A 1 193 ? 57.717 10.862 14.255 1.00 29.95 189 LEU A C 1
ATOM 1399 O O . LEU A 1 193 ? 58.318 10.616 13.212 1.00 31.32 189 LEU A O 1
ATOM 1404 N N . GLU A 1 194 ? 58.254 11.454 15.327 1.00 32.16 190 GLU A N 1
ATOM 1405 C CA . GLU A 1 194 ? 59.650 11.889 15.401 1.00 34.34 190 GLU A CA 1
ATOM 1406 C C . GLU A 1 194 ? 60.655 10.730 15.254 1.00 36.34 190 GLU A C 1
ATOM 1407 O O . GLU A 1 194 ? 61.821 10.973 14.941 1.00 38.50 190 GLU A O 1
ATOM 1409 N N . THR A 1 195 ? 60.210 9.485 15.451 1.00 36.72 191 THR A N 1
ATOM 1410 C CA . THR A 1 195 ? 61.075 8.312 15.243 1.00 38.30 191 THR A CA 1
ATOM 1411 C C . THR A 1 195 ? 61.427 8.108 13.760 1.00 38.87 191 THR A C 1
ATOM 1412 O O . THR A 1 195 ? 60.710 8.556 12.857 1.00 39.83 191 THR A O 1
#

Sequence (190 aa):
SIPTLNPTVALVAIDLQNGIVVLPMVPQSGGDVVAKTAELANAFRARKLPVIFVHTSYQPDGAVALKVKTDVPPSPPNLDPEWSAFAPALGVQPLDVVVTKHQWGAFTGTDLDVQLRRRRGITDIVLTGIATNIGVESTAREAYENNYNVVVVSDAVSTWSTDAQTFALTQIFPKLGQVATAADVEAALET

Organism: Burkholderia thailandensis (strain ATCC 700388 / DSM 13276 / CCUG 48851 / CIP 106301 / E264) (NCBI:txid271848)